Protein AF-A0A058ZBG5-F1 (afdb_monomer_lite)

Foldseek 3Di:
DDDDDDDDDDDPPPPPVVVVVVVVVVVVVPPPDDDDPDDDDPDDPPPDPPDDDDDPVNVVVVPPPDDDDDDDDDDPDPPPPDDDDDDDDPDDDPPVRVVVVVVVVVVVVVVVVVVVVVVPDDPVVVVVVVVVVVVVVVVVVVVVVVVVVVVVPPDDPPPPQPPDPDGDDDPCRVVVPPPDDDDDPCVVDPVSVVVVVVVVVVVVCCVVPPDDDDDDPDPDPDDPVDDDPPDDPDDDDD

Radius of gyration: 39.62 Å; chains: 1; bounding box: 74×104×80 Å

Sequence (238 aa):
MSMIAPARKAGSHGNRRAQMAAALAEAASKSAVPSLPSFSAPASKSDKPGAKRLSSADIVAKSATGAAASSKGPAPTTKKRALPTAAGADGMHGASERKRLRAAHMRQQLAKQQVEDEADAPAGAVQDSLAYYQEIATAAAARRAARAAVKGESAPEDAANVIGSKRLLEKSIISNRGLTPKRNKLLKNPRVKRRIRFEQAKIKLKSAGHKSWQPELNPYEGEVTGIKDYNVRSVKFN

Organism: Fonticula alba (NCBI:txid691883)

InterPro domains:
  IPR018972 Sas10 C-terminal domain [PF09368] (165-237)

pLDDT: mean 71.52, std 18.33, r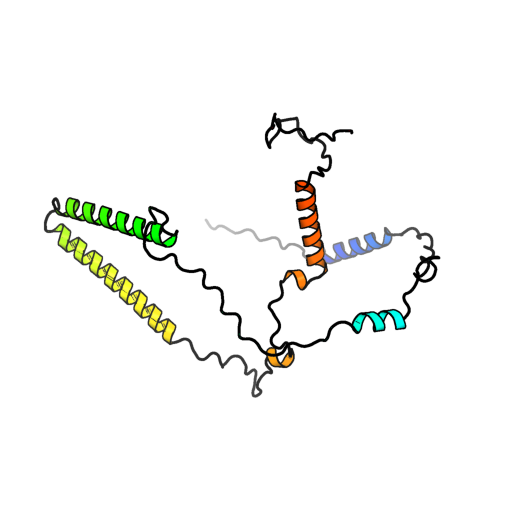ange [32.41, 97.88]

Secondary structure (DSSP, 8-state):
--PPPPPP-----SSHHHHHHHHHHHHHHT--PPPPP--PPP--TT--TT--PPPHHHHHHTTSS----------------PPPPSS---S---HHHHHHHHHHHHHHHHHHHHHHHTTS--TTHHHHHHHHHHHHHHHHHHHHHHHHHHHHT---GGGGGBSSSSBPPPHHHHHT--SPPPPPHHHH-HHHHHHHHHHHHHHHHHHTT-------SS-----TT---TT---PPPP-

Structure (mmCIF, N/CA/C/O backbone):
data_AF-A0A058ZBG5-F1
#
_entry.id   AF-A0A058ZBG5-F1
#
loop_
_atom_site.group_PDB
_atom_site.id
_atom_site.type_symbol
_atom_site.label_atom_id
_atom_site.label_alt_id
_atom_site.label_comp_id
_atom_site.label_asym_id
_atom_site.label_entity_id
_atom_site.label_seq_id
_atom_site.pdbx_PDB_ins_code
_atom_site.Cartn_x
_atom_site.Cartn_y
_atom_site.Cartn_z
_atom_site.occupancy
_atom_site.B_iso_or_equiv
_atom_site.auth_seq_id
_atom_site.auth_comp_id
_atom_site.auth_asym_id
_atom_site.auth_atom_id
_atom_site.pdbx_PDB_model_num
ATOM 1 N N . MET A 1 1 ? 28.035 62.907 -3.360 1.00 42.94 1 MET A N 1
ATOM 2 C CA . MET A 1 1 ? 27.489 61.876 -2.448 1.00 42.94 1 MET A CA 1
ATOM 3 C C . MET A 1 1 ? 28.017 60.519 -2.897 1.00 42.94 1 MET A C 1
ATOM 5 O O . MET A 1 1 ? 27.582 60.024 -3.923 1.00 42.94 1 MET A O 1
ATOM 9 N N . SER A 1 2 ? 29.012 59.974 -2.195 1.00 40.91 2 SER A N 1
ATOM 10 C CA . SER A 1 2 ? 29.638 58.673 -2.480 1.00 40.91 2 SER A CA 1
ATOM 11 C C . SER A 1 2 ? 29.381 57.768 -1.277 1.00 40.91 2 SER A C 1
ATOM 13 O O . SER A 1 2 ? 29.871 58.063 -0.188 1.00 40.91 2 SER A O 1
ATOM 15 N N . MET A 1 3 ? 28.574 56.718 -1.442 1.00 46.59 3 MET A N 1
ATOM 16 C CA . MET A 1 3 ? 28.274 55.769 -0.367 1.00 46.59 3 MET A CA 1
ATOM 17 C C . MET A 1 3 ? 29.384 54.716 -0.256 1.00 46.59 3 MET A C 1
ATOM 19 O O . MET A 1 3 ? 29.610 53.941 -1.181 1.00 46.59 3 MET A O 1
ATOM 23 N N . ILE A 1 4 ? 30.058 54.689 0.893 1.00 47.06 4 ILE A N 1
ATOM 24 C CA . ILE A 1 4 ? 31.057 53.684 1.277 1.00 47.06 4 ILE A CA 1
ATOM 25 C C . ILE A 1 4 ? 30.327 52.514 1.954 1.00 47.06 4 ILE A C 1
ATOM 27 O O . ILE A 1 4 ? 29.587 52.713 2.915 1.00 47.06 4 ILE A O 1
ATOM 31 N N . ALA A 1 5 ? 30.524 51.292 1.456 1.00 52.75 5 ALA A N 1
ATOM 32 C CA . ALA A 1 5 ? 29.951 50.073 2.032 1.00 52.75 5 ALA A CA 1
ATOM 33 C C . ALA A 1 5 ? 30.748 49.593 3.268 1.00 52.75 5 ALA A C 1
ATOM 35 O O . ALA A 1 5 ? 31.979 49.641 3.245 1.00 52.75 5 ALA A O 1
ATOM 36 N N . PRO A 1 6 ? 30.100 49.071 4.331 1.00 52.72 6 PRO A N 1
ATOM 37 C CA . PRO A 1 6 ? 30.809 48.557 5.500 1.00 52.72 6 PRO A CA 1
ATOM 38 C C . PRO A 1 6 ? 31.344 47.129 5.286 1.00 52.72 6 PRO A C 1
ATOM 40 O O . PRO A 1 6 ? 30.657 46.242 4.772 1.00 52.72 6 PRO A O 1
ATOM 43 N N . ALA A 1 7 ? 32.585 46.905 5.724 1.00 51.81 7 ALA A N 1
ATOM 44 C CA . ALA A 1 7 ? 33.301 45.635 5.646 1.00 51.81 7 ALA A CA 1
ATOM 45 C C . ALA A 1 7 ? 32.614 44.509 6.448 1.00 51.81 7 ALA A C 1
ATOM 47 O O . ALA A 1 7 ? 32.209 44.686 7.599 1.00 51.81 7 ALA A O 1
ATOM 48 N N . ARG A 1 8 ? 32.517 43.310 5.855 1.00 49.12 8 ARG A N 1
ATOM 49 C CA . ARG A 1 8 ? 31.978 42.107 6.512 1.00 49.12 8 ARG A CA 1
ATOM 50 C C . ARG A 1 8 ? 33.010 41.521 7.481 1.00 49.12 8 ARG A C 1
ATOM 52 O O . ARG A 1 8 ? 34.104 41.137 7.081 1.00 49.12 8 ARG A O 1
ATOM 59 N N . LYS A 1 9 ? 32.629 41.411 8.755 1.00 47.97 9 LYS A N 1
ATOM 60 C CA . LYS A 1 9 ? 33.400 40.788 9.841 1.00 47.97 9 LYS A CA 1
ATOM 61 C C . LYS A 1 9 ? 33.639 39.299 9.545 1.00 47.97 9 LYS A C 1
ATOM 63 O O . LYS A 1 9 ? 32.690 38.517 9.503 1.00 47.97 9 LYS A O 1
ATOM 68 N N . ALA A 1 10 ? 34.897 38.904 9.350 1.00 46.56 10 ALA A N 1
ATOM 69 C CA . ALA A 1 10 ? 35.297 37.507 9.205 1.00 46.56 10 ALA A CA 1
ATOM 70 C C . ALA A 1 10 ? 35.036 36.748 10.521 1.00 46.56 10 ALA A C 1
ATOM 72 O O . ALA A 1 10 ? 35.649 37.025 11.551 1.00 46.56 10 ALA A O 1
ATOM 73 N N . GLY A 1 11 ? 34.080 35.817 10.508 1.00 43.22 11 GLY A N 1
ATOM 74 C CA . GLY A 1 11 ? 33.775 34.959 11.653 1.00 43.22 11 GLY A CA 1
ATOM 75 C C . GLY A 1 11 ? 34.861 33.902 11.855 1.00 43.22 11 GLY A C 1
ATOM 76 O O . GLY A 1 11 ? 35.208 33.180 10.919 1.00 43.22 11 GLY A O 1
ATOM 77 N N . SER A 1 12 ? 35.377 33.788 13.079 1.00 53.81 12 SER A N 1
ATOM 78 C CA . SER A 1 12 ? 36.388 32.805 13.469 1.00 53.81 12 SER A CA 1
ATOM 79 C C . SER A 1 12 ? 35.830 31.375 13.397 1.00 53.81 12 SER A C 1
ATOM 81 O O . SER A 1 12 ? 35.122 30.887 14.274 1.00 53.81 12 SER A O 1
ATOM 83 N N . HIS A 1 13 ? 36.169 30.656 12.329 1.00 51.31 13 HIS A N 1
ATOM 84 C CA . HIS A 1 13 ? 35.809 29.242 12.159 1.00 51.31 13 HIS A CA 1
ATOM 85 C C . HIS A 1 13 ? 36.776 28.282 12.887 1.00 51.31 13 HIS A C 1
ATOM 87 O O . HIS A 1 13 ? 36.695 27.070 12.710 1.00 51.31 13 HIS A O 1
ATOM 93 N N . GLY A 1 14 ? 37.672 28.800 13.735 1.00 56.81 14 GLY A N 1
ATOM 94 C CA . GLY A 1 14 ? 38.773 28.031 14.325 1.00 56.81 14 GLY A CA 1
ATOM 95 C C . GLY A 1 14 ? 38.425 27.139 15.522 1.00 56.81 14 GLY A C 1
ATOM 96 O O . GLY A 1 14 ? 39.145 26.183 15.769 1.00 56.81 14 GLY A O 1
ATOM 97 N N . ASN A 1 15 ? 37.326 27.383 16.249 1.00 65.62 15 ASN A N 1
ATOM 98 C CA . ASN A 1 15 ? 37.148 26.764 17.577 1.00 65.62 15 ASN A CA 1
ATOM 99 C C . ASN A 1 15 ? 36.021 25.733 17.718 1.00 65.62 15 ASN A C 1
ATOM 101 O O . ASN A 1 15 ? 35.924 25.095 18.762 1.00 65.62 15 ASN A O 1
ATOM 105 N N . ARG A 1 16 ? 35.198 25.477 16.690 1.00 68.50 16 ARG A N 1
ATOM 106 C CA . ARG A 1 16 ? 34.082 24.513 16.828 1.00 68.50 16 ARG A CA 1
ATOM 107 C C . ARG A 1 16 ? 34.547 23.063 16.973 1.00 68.50 16 ARG A C 1
ATOM 109 O O . ARG A 1 16 ? 33.921 22.294 17.693 1.00 68.50 16 ARG A O 1
ATOM 116 N N . ARG A 1 17 ? 35.651 22.685 16.317 1.00 68.94 17 ARG A N 1
ATOM 117 C CA . ARG A 1 17 ? 36.227 21.333 16.434 1.00 68.94 17 ARG A CA 1
ATOM 118 C C . ARG A 1 17 ? 36.874 21.099 17.799 1.00 68.94 17 ARG A C 1
ATOM 120 O O . ARG A 1 17 ? 36.658 20.042 18.377 1.00 68.94 17 ARG A O 1
ATOM 127 N N . ALA A 1 18 ? 37.589 22.093 18.327 1.00 68.06 18 ALA A N 1
ATOM 128 C CA . ALA A 1 18 ? 38.173 22.028 19.666 1.00 68.06 18 ALA A CA 1
ATOM 129 C C . ALA A 1 18 ? 37.086 21.970 20.754 1.00 68.06 18 ALA A C 1
ATOM 131 O O . ALA A 1 18 ? 37.165 21.144 21.658 1.00 68.06 18 ALA A O 1
ATOM 132 N N . GLN A 1 19 ? 36.020 22.768 20.611 1.00 72.19 19 GLN A N 1
ATOM 133 C CA . GLN A 1 19 ? 34.876 22.756 21.531 1.00 72.19 19 GLN A CA 1
ATOM 134 C C . GLN A 1 19 ? 34.099 21.428 21.489 1.00 72.19 19 GLN A C 1
ATOM 136 O O . GLN A 1 19 ? 33.723 20.909 22.535 1.00 72.19 19 GLN A O 1
ATOM 141 N N . MET A 1 20 ? 33.914 20.834 20.304 1.00 73.88 20 MET A N 1
ATOM 142 C CA . MET A 1 20 ? 33.289 19.510 20.164 1.00 73.88 20 MET A CA 1
ATOM 143 C C . MET A 1 20 ? 34.150 18.386 20.754 1.00 73.88 20 MET A C 1
ATOM 145 O O . MET A 1 20 ? 33.609 17.474 21.372 1.00 73.88 20 MET A O 1
ATOM 149 N N . ALA A 1 21 ? 35.476 18.446 20.590 1.00 73.94 21 ALA A N 1
ATOM 150 C CA . ALA A 1 21 ? 36.390 17.450 21.149 1.00 73.94 21 ALA A CA 1
ATOM 151 C C . ALA A 1 21 ? 36.444 17.514 22.685 1.00 73.94 21 ALA A C 1
ATOM 153 O O . ALA A 1 21 ? 36.400 16.473 23.338 1.00 73.94 21 ALA A O 1
ATOM 154 N N . ALA A 1 22 ? 36.459 18.721 23.262 1.00 72.75 22 ALA A N 1
ATOM 155 C CA . ALA A 1 22 ? 36.405 18.912 24.712 1.00 72.75 22 ALA A CA 1
ATOM 156 C C . ALA A 1 22 ? 35.079 18.405 25.311 1.00 72.75 22 ALA A C 1
ATOM 158 O O . ALA A 1 22 ? 35.092 17.689 26.310 1.00 72.75 22 ALA A O 1
ATOM 159 N N . ALA A 1 23 ? 33.947 18.679 24.652 1.00 71.12 23 ALA A N 1
ATOM 160 C CA . ALA A 1 23 ? 32.638 18.184 25.084 1.00 71.12 23 ALA A CA 1
ATOM 161 C C . ALA A 1 23 ? 32.529 16.645 25.025 1.00 71.12 23 ALA A C 1
ATOM 163 O O . ALA A 1 23 ? 31.894 16.031 25.881 1.00 71.12 23 ALA A O 1
ATOM 164 N N . LEU A 1 24 ? 33.177 16.006 24.045 1.00 69.62 24 LEU A N 1
ATOM 165 C CA . LEU A 1 24 ? 33.236 14.544 23.930 1.00 69.62 24 LEU A CA 1
ATOM 166 C C . LEU A 1 24 ? 34.122 13.905 25.010 1.00 69.62 24 LEU A C 1
ATOM 168 O O . LEU A 1 24 ? 33.777 12.844 25.529 1.00 69.62 24 LEU A O 1
ATOM 172 N N . ALA A 1 25 ? 35.225 14.560 25.380 1.00 68.62 25 ALA A N 1
ATOM 173 C CA . ALA A 1 25 ? 36.101 14.107 26.460 1.00 68.62 25 ALA A CA 1
ATOM 174 C C . ALA A 1 25 ? 35.434 14.236 27.843 1.00 68.62 25 ALA A C 1
ATOM 176 O O . ALA A 1 25 ? 35.561 13.340 28.677 1.00 68.62 25 ALA A O 1
ATOM 177 N N . GLU A 1 26 ? 34.659 15.301 28.070 1.00 70.19 26 GLU A N 1
ATOM 178 C CA . GLU A 1 26 ? 33.904 15.495 29.316 1.00 70.19 26 GLU A CA 1
ATOM 179 C C . GLU A 1 26 ? 32.701 14.539 29.438 1.00 70.19 26 GLU A C 1
ATOM 181 O O . GLU A 1 26 ? 32.343 14.108 30.536 1.00 70.19 26 GLU A O 1
ATOM 186 N N . ALA A 1 27 ? 32.095 14.141 28.315 1.00 63.00 27 ALA A N 1
ATOM 187 C CA . ALA A 1 27 ? 31.051 13.117 28.302 1.00 63.00 27 ALA A CA 1
ATOM 188 C C . ALA A 1 27 ? 31.597 11.715 28.639 1.00 63.00 27 ALA A C 1
ATOM 190 O O . ALA A 1 27 ? 30.892 10.913 29.252 1.00 63.00 27 ALA A O 1
ATOM 191 N N . ALA A 1 28 ? 32.856 11.426 28.290 1.00 62.41 28 ALA A N 1
ATOM 192 C CA . ALA A 1 28 ? 33.492 10.147 28.599 1.00 62.41 28 ALA A CA 1
ATOM 193 C C . ALA A 1 28 ? 33.791 9.991 30.102 1.00 62.41 28 ALA A C 1
ATOM 195 O O . ALA A 1 28 ? 33.561 8.914 30.655 1.00 62.41 28 ALA A O 1
ATOM 196 N N . SER A 1 29 ? 34.218 11.059 30.789 1.00 62.66 29 SER A N 1
ATOM 197 C CA . SER A 1 29 ? 34.561 11.008 32.222 1.00 62.66 29 SER A CA 1
ATOM 198 C C . SER A 1 29 ? 33.347 10.941 33.160 1.00 62.66 29 SER A C 1
ATOM 200 O O . SER A 1 29 ? 33.482 10.495 34.297 1.00 62.66 29 SER A O 1
ATOM 202 N N . LYS A 1 30 ? 32.148 11.319 32.690 1.00 60.81 30 LYS A N 1
ATOM 203 C CA . LYS A 1 30 ? 30.891 11.268 33.467 1.00 60.81 30 LYS A CA 1
ATOM 204 C C . LYS A 1 30 ? 30.095 9.964 33.309 1.00 60.81 30 LYS A C 1
ATOM 206 O O . LYS A 1 30 ? 29.055 9.814 33.943 1.00 60.81 30 LYS A O 1
ATOM 211 N N . SER A 1 31 ? 30.571 9.006 32.509 1.00 56.16 31 SER A N 1
ATOM 212 C CA . SER A 1 31 ? 29.906 7.708 32.295 1.00 56.16 31 SER A CA 1
ATOM 213 C C . SER A 1 31 ? 30.597 6.553 33.032 1.00 56.16 31 SER A C 1
ATOM 215 O O . SER A 1 31 ? 30.951 5.533 32.448 1.00 56.16 31 SER A O 1
ATOM 217 N N . ALA A 1 32 ? 30.784 6.691 34.346 1.00 54.59 32 ALA A N 1
ATOM 218 C CA . ALA A 1 32 ? 31.092 5.546 35.200 1.00 54.59 32 ALA A CA 1
ATOM 219 C C . ALA A 1 32 ? 29.815 4.702 35.365 1.00 54.59 32 ALA A C 1
ATOM 221 O O . ALA A 1 32 ? 28.954 4.987 36.195 1.00 54.59 32 ALA A O 1
ATOM 222 N N . VAL A 1 33 ? 29.655 3.701 34.501 1.00 62.38 33 VAL A N 1
ATOM 223 C CA . VAL A 1 33 ? 28.555 2.730 34.556 1.00 62.38 33 VAL A CA 1
ATOM 224 C C . VAL A 1 33 ? 28.723 1.874 35.822 1.00 62.38 33 VAL A C 1
ATOM 226 O O . VAL A 1 33 ? 29.778 1.255 35.967 1.00 62.38 33 VAL A O 1
ATOM 229 N N . PRO A 1 34 ? 27.740 1.794 36.740 1.00 59.62 34 PRO A N 1
ATOM 230 C CA . PRO A 1 34 ? 27.809 0.829 37.833 1.00 59.62 34 PRO A CA 1
ATOM 231 C C . PRO A 1 34 ? 27.781 -0.593 37.254 1.00 59.62 34 PRO A C 1
ATOM 233 O O . PRO A 1 34 ? 27.000 -0.886 36.344 1.00 59.62 34 PRO A O 1
ATOM 236 N N . SER A 1 35 ? 28.657 -1.468 37.754 1.00 61.22 35 SER A N 1
ATOM 237 C CA . SER A 1 35 ? 28.756 -2.859 37.309 1.00 61.22 35 SER A CA 1
ATOM 238 C C . SER A 1 35 ? 27.420 -3.582 37.510 1.00 61.22 35 SER A C 1
ATOM 240 O O . SER A 1 35 ? 26.869 -3.645 38.607 1.00 61.22 35 SER A O 1
ATOM 242 N N . LEU A 1 36 ? 26.870 -4.114 36.419 1.00 63.06 36 LEU A N 1
ATOM 243 C CA . LEU A 1 36 ? 25.650 -4.916 36.454 1.00 63.06 36 LEU A CA 1
ATOM 244 C C . LEU A 1 36 ? 25.937 -6.274 37.121 1.00 63.06 36 LEU A C 1
ATOM 246 O O . LEU A 1 36 ? 26.984 -6.866 36.841 1.00 63.06 36 LEU A O 1
ATOM 250 N N . PRO A 1 37 ? 25.020 -6.816 37.946 1.00 58.41 37 PRO A N 1
ATOM 251 C CA . PRO A 1 37 ? 25.164 -8.168 38.469 1.00 58.41 37 PRO A CA 1
ATOM 252 C C . PRO A 1 37 ? 25.133 -9.181 37.317 1.00 58.41 37 PRO A C 1
ATOM 254 O O . PRO A 1 37 ? 24.332 -9.069 36.385 1.00 58.41 37 PRO A O 1
ATOM 257 N N . SER A 1 38 ? 26.020 -10.175 37.382 1.00 58.03 38 SER A N 1
ATOM 258 C CA . SER A 1 38 ? 26.161 -11.233 36.383 1.00 58.03 38 SER A CA 1
ATOM 259 C C . SER A 1 38 ? 24.835 -11.971 36.175 1.00 58.03 38 SER A C 1
ATOM 261 O O . SER A 1 38 ? 24.358 -12.681 37.061 1.00 58.03 38 SER A O 1
ATOM 263 N N . PHE A 1 39 ? 24.239 -11.815 34.994 1.00 52.44 39 PHE A N 1
ATOM 264 C CA . PHE A 1 39 ? 23.039 -12.544 34.603 1.00 52.44 39 PHE A CA 1
ATOM 265 C C . PHE A 1 39 ? 23.411 -14.009 34.332 1.00 52.44 39 PHE A C 1
ATOM 267 O O . PHE A 1 39 ? 24.105 -14.308 33.360 1.00 52.44 39 PHE A O 1
ATOM 274 N N . SER A 1 40 ? 22.971 -14.918 35.206 1.00 63.16 40 SER A N 1
ATOM 275 C CA . SER A 1 40 ? 23.076 -16.363 34.985 1.00 63.16 40 SER A CA 1
ATOM 276 C C . SER A 1 40 ? 22.358 -16.740 33.684 1.00 63.16 40 SER A C 1
ATOM 278 O O . SER A 1 40 ? 21.227 -16.314 33.438 1.00 63.16 40 SER A O 1
ATOM 280 N N . ALA A 1 41 ? 23.042 -17.490 32.819 1.00 66.25 41 ALA A N 1
ATOM 281 C CA . ALA A 1 41 ? 22.547 -17.866 31.500 1.00 66.25 41 ALA A CA 1
ATOM 282 C C . ALA A 1 41 ? 21.191 -18.597 31.601 1.00 66.25 41 ALA A C 1
ATOM 284 O O . ALA A 1 41 ? 21.042 -19.496 32.431 1.00 66.25 41 ALA A O 1
ATOM 285 N N . PRO A 1 42 ? 20.192 -18.278 30.755 1.00 57.91 42 PRO A N 1
ATOM 286 C CA . PRO A 1 42 ? 18.956 -19.045 30.739 1.00 57.91 42 PRO A CA 1
ATOM 287 C C . PRO A 1 42 ? 19.237 -20.454 30.207 1.00 57.91 42 PRO A C 1
ATOM 289 O O . PRO A 1 42 ? 19.851 -20.607 29.147 1.00 57.91 42 PRO A O 1
ATOM 292 N N . ALA A 1 43 ? 18.754 -21.466 30.933 1.00 55.09 43 ALA A N 1
ATOM 293 C CA . ALA A 1 43 ? 18.858 -22.873 30.567 1.00 55.09 43 ALA A CA 1
ATOM 294 C C . ALA A 1 43 ? 18.511 -23.104 29.087 1.00 55.09 43 ALA A C 1
ATOM 296 O O . ALA A 1 43 ? 17.550 -22.542 28.535 1.00 55.09 43 ALA A O 1
ATOM 297 N N . SER A 1 44 ? 19.329 -23.925 28.431 1.00 59.56 44 SER A N 1
ATOM 298 C CA . SER A 1 44 ? 19.144 -24.272 27.030 1.00 59.56 44 SER A CA 1
ATOM 299 C C . SER A 1 44 ? 17.805 -25.004 26.841 1.00 59.56 44 SER A C 1
ATOM 301 O O . SER A 1 44 ? 17.258 -25.608 27.763 1.00 59.56 44 SER A O 1
ATOM 303 N N . LYS A 1 45 ? 17.217 -24.928 25.639 1.00 54.72 45 LYS A N 1
ATOM 304 C CA . LYS A 1 45 ? 15.883 -25.494 25.338 1.00 54.72 45 LYS A CA 1
ATOM 305 C C . LYS A 1 45 ? 15.775 -27.023 25.543 1.00 54.72 45 LYS A C 1
ATOM 307 O O . LYS A 1 45 ? 14.693 -27.554 25.301 1.00 54.72 45 LYS A O 1
ATOM 312 N N . SER A 1 46 ? 16.843 -27.719 25.942 1.00 54.16 46 SER A N 1
ATOM 313 C CA . SER A 1 46 ? 16.844 -29.158 26.227 1.00 54.16 46 SER A CA 1
ATOM 314 C C . SER A 1 46 ? 16.241 -29.531 27.581 1.00 54.16 46 SER A C 1
ATOM 316 O O . SER A 1 46 ? 15.779 -30.658 27.717 1.00 54.16 46 SER A O 1
ATOM 318 N N . ASP A 1 47 ? 16.161 -28.607 28.542 1.00 54.75 47 ASP A N 1
ATOM 319 C CA . ASP A 1 47 ? 15.911 -28.980 29.947 1.00 54.75 47 ASP A CA 1
ATOM 320 C C . ASP A 1 47 ? 14.478 -28.663 30.405 1.00 54.75 47 ASP A C 1
ATOM 322 O O . ASP A 1 47 ? 14.231 -28.269 31.543 1.00 54.75 47 ASP A O 1
ATOM 326 N N . LYS A 1 48 ? 13.496 -28.798 29.502 1.00 50.00 48 LYS A N 1
ATOM 327 C CA . LYS A 1 48 ? 12.072 -28.728 29.869 1.00 50.00 48 LYS A CA 1
ATOM 328 C C . LYS A 1 48 ? 11.497 -30.140 29.997 1.00 50.00 48 LYS A C 1
ATOM 330 O O . LYS A 1 48 ? 11.342 -30.800 28.964 1.00 50.00 48 LYS A O 1
ATOM 335 N N . PRO A 1 49 ? 11.113 -30.602 31.201 1.00 50.94 49 PRO A N 1
ATOM 336 C CA . PRO A 1 49 ? 10.419 -31.875 31.335 1.00 50.94 49 PRO A CA 1
ATOM 337 C C . PRO A 1 49 ? 9.051 -31.765 30.644 1.00 50.94 49 PRO A C 1
ATOM 339 O O . PRO A 1 49 ? 8.226 -30.933 31.011 1.00 50.94 49 PRO A O 1
ATOM 342 N N . GLY A 1 50 ? 8.829 -32.563 29.593 1.00 57.66 50 GLY A N 1
ATOM 343 C CA . GLY A 1 50 ? 7.519 -32.698 28.935 1.00 57.66 50 GLY A CA 1
ATOM 344 C C . GLY A 1 50 ? 7.453 -32.400 27.432 1.00 57.66 50 GLY A C 1
ATOM 345 O O . GLY A 1 50 ? 6.404 -32.614 26.826 1.00 57.66 50 GLY A O 1
ATOM 346 N N . ALA A 1 51 ? 8.536 -31.966 26.780 1.00 53.25 51 ALA A N 1
ATOM 347 C CA . ALA A 1 51 ? 8.538 -31.803 25.323 1.00 53.25 51 ALA A CA 1
ATOM 348 C C . ALA A 1 51 ? 8.834 -33.142 24.619 1.00 53.25 51 ALA A C 1
ATOM 350 O O . ALA A 1 51 ? 9.991 -33.486 24.381 1.00 53.25 51 ALA A O 1
ATOM 351 N N . LYS A 1 52 ? 7.791 -33.907 24.264 1.00 59.53 52 LYS A N 1
ATOM 352 C CA . LYS A 1 52 ? 7.939 -35.098 23.408 1.00 59.53 52 LYS A CA 1
ATOM 353 C C . LYS A 1 52 ? 8.486 -34.669 22.040 1.00 59.53 52 LYS A C 1
ATOM 355 O O . LYS A 1 52 ? 7.802 -33.986 21.279 1.00 59.53 52 LYS A O 1
ATOM 360 N N . ARG A 1 53 ? 9.732 -35.039 21.735 1.00 62.25 53 ARG A N 1
ATOM 361 C CA . ARG A 1 53 ? 10.336 -34.855 20.408 1.00 62.25 53 ARG A CA 1
ATOM 362 C C . ARG A 1 53 ? 9.766 -35.945 19.502 1.00 62.25 53 ARG A C 1
ATOM 364 O O . ARG A 1 53 ? 9.926 -37.119 19.814 1.00 62.25 53 ARG A O 1
ATOM 371 N N . LEU A 1 54 ? 9.088 -35.568 18.418 1.00 65.12 54 LEU A N 1
ATOM 372 C CA . LEU A 1 54 ? 8.724 -36.526 17.369 1.00 65.12 54 LEU A CA 1
ATOM 373 C C . LEU A 1 54 ? 10.016 -37.108 16.788 1.00 65.12 54 LEU A C 1
ATOM 375 O O . LEU A 1 54 ? 10.968 -36.362 16.530 1.00 65.12 54 LEU A O 1
ATOM 379 N N . SER A 1 55 ? 10.068 -38.430 16.650 1.00 67.19 55 SER A N 1
ATOM 380 C CA . SER A 1 55 ? 11.245 -39.118 16.130 1.00 67.19 55 SER A CA 1
ATOM 381 C C . SER A 1 55 ? 11.392 -38.838 14.630 1.00 67.19 55 SER A C 1
ATOM 383 O O . SER A 1 55 ? 10.423 -38.506 13.944 1.00 67.19 55 SER A O 1
ATOM 385 N N . SER A 1 56 ? 12.606 -38.957 14.089 1.00 60.81 56 SER A N 1
ATOM 386 C CA . SER A 1 56 ? 12.858 -38.779 12.649 1.00 60.81 56 SER A CA 1
ATOM 387 C C . SER A 1 56 ? 12.034 -39.737 11.776 1.00 60.81 56 SER A C 1
ATOM 389 O O . SER A 1 56 ? 11.732 -39.400 10.633 1.00 60.81 56 SER A O 1
ATOM 391 N N . ALA A 1 57 ? 11.612 -40.880 12.324 1.00 60.44 57 ALA A N 1
ATOM 392 C CA . ALA A 1 57 ? 10.726 -41.833 11.664 1.00 60.44 57 ALA A CA 1
ATOM 393 C C . ALA A 1 57 ? 9.287 -41.296 11.493 1.00 60.44 57 ALA A C 1
ATOM 395 O O . ALA A 1 57 ? 8.655 -41.549 10.467 1.00 60.44 57 ALA A O 1
ATOM 396 N N . ASP A 1 58 ? 8.791 -40.475 12.426 1.00 60.50 58 ASP A N 1
ATOM 397 C CA . ASP A 1 58 ? 7.420 -39.934 12.393 1.00 60.50 58 ASP A CA 1
ATOM 398 C C . ASP A 1 58 ? 7.229 -38.851 11.316 1.00 60.50 58 ASP A C 1
ATOM 400 O O . ASP A 1 58 ? 6.120 -38.622 10.827 1.00 60.50 58 ASP A O 1
ATOM 404 N N . ILE A 1 59 ? 8.317 -38.183 10.918 1.00 59.38 59 ILE A N 1
ATOM 405 C CA . ILE A 1 59 ? 8.304 -37.152 9.869 1.00 59.38 59 ILE A CA 1
ATOM 406 C C . ILE A 1 59 ? 8.197 -37.797 8.476 1.00 59.38 59 ILE A C 1
ATOM 408 O O . ILE A 1 59 ? 7.532 -37.246 7.599 1.00 59.38 59 ILE A O 1
ATOM 412 N N . VAL A 1 60 ? 8.782 -38.985 8.284 1.00 59.09 60 VAL A N 1
ATOM 413 C CA . VAL A 1 60 ? 8.816 -39.690 6.989 1.00 59.09 60 VAL A CA 1
ATOM 414 C C . VAL A 1 60 ? 7.477 -40.368 6.665 1.00 59.09 60 VAL A C 1
ATOM 416 O O . VAL A 1 60 ? 7.054 -40.381 5.510 1.00 59.09 60 VAL A O 1
ATOM 419 N N . ALA A 1 61 ? 6.736 -40.843 7.670 1.00 55.00 61 ALA A N 1
ATOM 420 C CA . ALA A 1 61 ? 5.423 -41.464 7.458 1.00 55.00 61 ALA A CA 1
ATOM 421 C C . ALA A 1 61 ? 4.321 -40.461 7.044 1.00 55.00 61 ALA A C 1
ATOM 423 O O . ALA A 1 61 ? 3.322 -40.847 6.439 1.00 55.00 61 ALA A O 1
ATOM 424 N N . LYS A 1 62 ? 4.494 -39.157 7.319 1.00 53.78 62 LYS A N 1
ATOM 425 C CA . LYS A 1 62 ? 3.518 -38.109 6.958 1.00 53.78 62 LYS A CA 1
ATOM 426 C C . LYS A 1 62 ? 3.647 -37.624 5.506 1.00 53.78 62 LYS A C 1
ATOM 428 O O . LYS A 1 62 ? 2.732 -36.969 5.017 1.00 53.78 62 LYS A O 1
ATOM 433 N N . SER A 1 63 ? 4.757 -37.916 4.822 1.00 53.38 63 SER A N 1
ATOM 434 C CA . SER A 1 63 ? 5.005 -37.474 3.439 1.00 53.38 63 SER A CA 1
ATOM 435 C C . SER A 1 63 ? 4.628 -38.506 2.368 1.00 53.38 63 SER A C 1
ATOM 437 O O . SER A 1 63 ? 4.820 -38.237 1.187 1.00 53.38 63 SER A O 1
ATOM 439 N N . ALA A 1 64 ? 4.091 -39.670 2.753 1.00 50.22 64 ALA A N 1
ATOM 440 C CA . ALA A 1 64 ? 3.808 -40.781 1.838 1.00 50.22 64 ALA A CA 1
ATOM 441 C C . ALA A 1 64 ? 2.338 -40.894 1.369 1.00 50.22 64 ALA A C 1
ATOM 443 O O . ALA A 1 64 ? 2.008 -41.812 0.625 1.00 50.22 64 ALA A O 1
ATOM 444 N N . THR A 1 65 ? 1.446 -39.968 1.738 1.00 46.62 65 THR A N 1
ATOM 445 C CA . THR A 1 65 ? 0.046 -39.949 1.268 1.00 46.62 65 THR A CA 1
ATOM 446 C C . THR A 1 65 ? -0.228 -38.715 0.412 1.00 46.62 65 THR A C 1
ATOM 448 O O . THR A 1 65 ? -0.855 -37.747 0.833 1.00 46.62 65 THR A O 1
ATOM 451 N N . GLY A 1 66 ? 0.277 -38.729 -0.821 1.00 42.81 66 GLY A N 1
ATOM 452 C CA . GLY A 1 66 ? 0.090 -37.605 -1.737 1.00 42.81 66 GLY A CA 1
ATOM 453 C C . GLY A 1 66 ? 0.536 -37.871 -3.167 1.00 42.81 66 GLY A C 1
ATOM 454 O O . GLY A 1 66 ? 1.160 -37.004 -3.763 1.00 42.81 66 GLY A O 1
ATOM 455 N N . ALA A 1 67 ? 0.258 -39.056 -3.716 1.00 40.97 67 ALA A N 1
ATOM 456 C CA . ALA A 1 67 ? 0.435 -39.313 -5.144 1.00 40.97 67 ALA A CA 1
ATOM 457 C C . ALA A 1 67 ? -0.462 -40.470 -5.611 1.00 40.97 67 ALA A C 1
ATOM 459 O O . ALA A 1 67 ? -0.070 -41.631 -5.565 1.00 40.97 67 ALA A O 1
ATOM 460 N N . ALA A 1 68 ? -1.663 -40.144 -6.088 1.00 34.81 68 ALA A N 1
ATOM 461 C CA . ALA A 1 68 ? -2.427 -41.010 -6.979 1.00 34.81 68 ALA A CA 1
ATOM 462 C C . ALA A 1 68 ? -3.030 -40.157 -8.106 1.00 34.81 68 ALA A C 1
ATOM 464 O O . ALA A 1 68 ? -3.602 -39.093 -7.879 1.00 34.81 68 ALA A O 1
ATOM 465 N N . ALA A 1 69 ? -2.783 -40.631 -9.321 1.00 39.03 69 ALA A N 1
ATOM 466 C CA . ALA A 1 69 ? -3.000 -40.038 -10.630 1.00 39.03 69 ALA A CA 1
ATOM 467 C C . ALA A 1 69 ? -4.410 -39.489 -10.930 1.00 39.03 69 ALA A C 1
ATOM 469 O O . ALA A 1 69 ? -5.416 -40.107 -10.605 1.00 39.03 69 ALA A O 1
ATOM 470 N N . SER A 1 70 ? -4.468 -38.427 -11.742 1.00 36.72 70 SER A N 1
ATOM 471 C CA . SER A 1 70 ? -5.275 -38.466 -12.972 1.00 36.72 70 SER A CA 1
ATOM 472 C C . SER A 1 70 ? -4.672 -37.546 -14.039 1.00 36.72 70 SER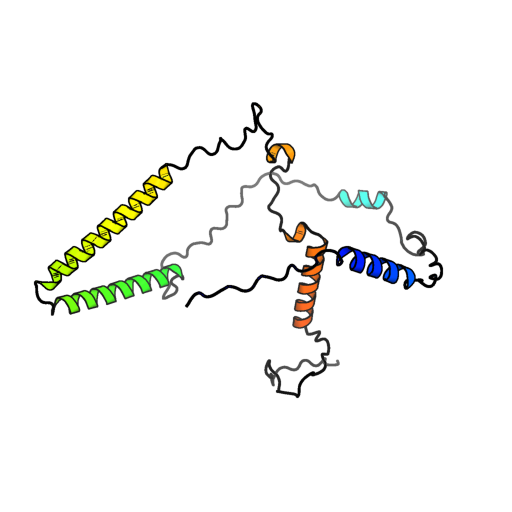 A C 1
ATOM 474 O O . SER A 1 70 ? -4.625 -36.322 -13.928 1.00 36.72 70 SER A O 1
ATOM 476 N N . SER A 1 71 ? -4.132 -38.179 -15.072 1.00 45.28 71 SER A N 1
ATOM 477 C CA . SER A 1 71 ? -3.883 -37.592 -16.378 1.00 45.28 71 SER A CA 1
ATOM 478 C C . SER A 1 71 ? -5.198 -37.585 -17.177 1.00 45.28 71 SER A C 1
ATOM 480 O O . SER A 1 71 ? -6.032 -38.465 -16.987 1.00 45.28 71 SER A O 1
ATOM 482 N N . LYS A 1 72 ? -5.325 -36.624 -18.110 1.00 37.53 72 LYS A N 1
ATOM 483 C CA . LYS A 1 72 ? -6.375 -36.441 -19.148 1.00 37.53 72 LYS A CA 1
ATOM 484 C C . LYS A 1 72 ? -7.694 -35.733 -18.748 1.00 37.53 72 LYS A C 1
ATOM 486 O O . LYS A 1 72 ? -8.597 -36.327 -18.180 1.00 37.53 72 LYS A O 1
ATOM 491 N N . GLY A 1 73 ? -7.840 -34.477 -19.201 1.00 32.41 73 GLY A N 1
ATOM 492 C CA . GLY A 1 73 ? -9.110 -33.730 -19.320 1.00 32.41 73 GLY A CA 1
ATOM 493 C C . GLY A 1 73 ? -8.883 -32.226 -19.589 1.00 32.41 73 GLY A C 1
ATOM 494 O O . GLY A 1 73 ? -7.941 -31.685 -19.018 1.00 32.41 73 GLY A O 1
ATOM 495 N N . PRO A 1 74 ? -9.640 -31.551 -20.484 1.00 46.16 74 PRO A N 1
ATOM 496 C CA . PRO A 1 74 ? -9.175 -30.369 -21.226 1.00 46.16 74 PRO A CA 1
ATOM 497 C C . PRO A 1 74 ? -9.175 -29.049 -20.431 1.00 46.16 74 PRO A C 1
ATOM 499 O O . PRO A 1 74 ? -9.818 -28.916 -19.395 1.00 46.16 74 PRO A O 1
ATOM 502 N N . ALA A 1 75 ? -8.429 -28.072 -20.963 1.00 48.31 75 ALA A N 1
ATOM 503 C CA . ALA A 1 75 ? -8.178 -26.736 -20.416 1.00 48.31 75 ALA A CA 1
ATOM 504 C C . ALA A 1 75 ? -9.419 -26.051 -19.801 1.00 48.31 75 ALA A C 1
ATOM 506 O O . ALA A 1 75 ? -10.504 -26.126 -20.383 1.00 48.31 75 ALA A O 1
ATOM 507 N N . PRO A 1 76 ? -9.284 -25.295 -18.690 1.00 46.50 76 PRO A N 1
ATOM 508 C CA . PRO A 1 76 ? -10.393 -24.509 -18.177 1.00 46.50 76 PRO A CA 1
ATOM 509 C C . PRO A 1 76 ? -10.674 -23.360 -19.149 1.00 46.50 76 PRO A C 1
ATOM 511 O O . PRO A 1 76 ? -10.002 -22.326 -19.135 1.00 46.50 76 PRO A O 1
ATOM 514 N N . THR A 1 77 ? -11.694 -23.524 -19.993 1.00 46.41 77 THR A N 1
ATOM 515 C CA . THR A 1 77 ? -12.331 -22.394 -20.664 1.00 46.41 77 THR A CA 1
ATOM 516 C C . THR A 1 77 ? -12.763 -21.436 -19.566 1.00 46.41 77 THR A C 1
ATOM 518 O O . THR A 1 77 ? -13.555 -21.795 -18.688 1.00 46.41 77 THR A O 1
ATOM 521 N N . THR A 1 78 ? -12.209 -20.228 -19.572 1.00 42.94 78 THR A N 1
ATOM 522 C CA . THR A 1 78 ? -12.695 -19.143 -18.731 1.00 42.94 78 THR A CA 1
ATOM 523 C C . THR A 1 78 ? -14.210 -19.099 -18.886 1.00 42.94 78 THR A C 1
ATOM 525 O O . THR A 1 78 ? -14.721 -19.043 -20.005 1.00 42.94 78 THR A O 1
ATOM 528 N N . LYS A 1 79 ? -14.948 -19.196 -17.773 1.00 41.66 79 LYS A N 1
ATOM 529 C CA . LYS A 1 79 ? -16.387 -18.938 -17.769 1.00 41.66 79 LYS A CA 1
ATOM 530 C C . LYS A 1 79 ? -16.563 -17.499 -18.252 1.00 41.66 79 LYS A C 1
ATOM 532 O O . LYS A 1 79 ? -16.509 -16.559 -17.459 1.00 41.66 79 LYS A O 1
ATOM 537 N N . LYS A 1 80 ? -16.727 -17.321 -19.566 1.00 41.88 80 LYS A N 1
ATOM 538 C CA . LYS A 1 80 ? -17.356 -16.145 -20.145 1.00 41.88 80 LYS A CA 1
ATOM 539 C C . LYS A 1 80 ? -18.724 -16.106 -19.490 1.00 41.88 80 LYS A C 1
ATOM 541 O O . LYS A 1 80 ? -19.595 -16.912 -19.797 1.00 41.88 80 LYS A O 1
ATOM 546 N N . ARG A 1 81 ? -18.860 -15.223 -18.505 1.00 42.75 81 ARG A N 1
ATOM 547 C CA . ARG A 1 81 ? -20.148 -14.781 -17.992 1.00 42.75 81 ARG A CA 1
ATOM 548 C C . ARG A 1 81 ? -20.983 -14.457 -19.229 1.00 42.75 81 ARG A C 1
ATOM 550 O O . ARG A 1 81 ? -20.569 -13.599 -20.010 1.00 42.75 81 ARG A O 1
ATOM 557 N N . ALA A 1 82 ? -22.043 -15.226 -19.458 1.00 41.75 82 ALA A N 1
ATOM 558 C CA . ALA A 1 82 ? -22.922 -15.040 -20.599 1.00 41.75 82 ALA A CA 1
ATOM 559 C C . ALA A 1 82 ? -23.326 -13.561 -20.660 1.00 41.75 82 ALA A C 1
ATOM 561 O O . ALA A 1 82 ? -23.735 -12.980 -19.651 1.00 41.75 82 ALA A O 1
ATOM 562 N N . LEU A 1 83 ? -23.120 -12.936 -21.817 1.00 43.72 83 LEU A N 1
ATOM 563 C CA . LEU A 1 83 ? -23.740 -11.654 -22.117 1.00 43.72 83 LEU A CA 1
ATOM 564 C C . LEU A 1 83 ? -25.253 -11.910 -22.108 1.00 43.72 83 LEU A C 1
ATOM 566 O O . LEU A 1 83 ? -25.680 -12.826 -22.814 1.00 43.72 83 LEU A O 1
ATOM 570 N N . PRO A 1 84 ? -26.058 -11.191 -21.306 1.00 49.28 84 PRO A N 1
ATOM 571 C CA . PRO A 1 84 ? -27.500 -11.333 -21.395 1.00 49.28 84 PRO A CA 1
ATOM 572 C C . PRO A 1 84 ? -27.938 -10.897 -22.794 1.00 49.28 84 PRO A C 1
ATOM 574 O O . PRO A 1 84 ? -27.637 -9.792 -23.250 1.00 49.28 84 PRO A O 1
ATOM 577 N N . THR A 1 85 ? -28.583 -11.830 -23.482 1.00 40.81 85 THR A N 1
ATOM 578 C CA . THR A 1 85 ? -29.228 -11.652 -24.775 1.00 40.81 85 THR A CA 1
ATOM 579 C C . THR A 1 85 ? -30.333 -10.609 -24.678 1.00 40.81 85 THR A C 1
ATOM 581 O O . THR A 1 85 ? -31.004 -10.478 -23.657 1.00 40.81 85 THR A O 1
ATOM 584 N N . ALA A 1 86 ? -30.488 -9.864 -25.767 1.00 45.53 86 ALA A N 1
ATOM 585 C CA . ALA A 1 86 ? -31.443 -8.790 -25.951 1.00 45.53 86 ALA A CA 1
ATOM 586 C C . ALA A 1 86 ? -32.891 -9.231 -25.677 1.00 45.53 86 ALA A C 1
ATOM 588 O O . ALA A 1 86 ? -33.473 -9.941 -26.486 1.00 45.53 86 ALA A O 1
ATOM 589 N N . ALA A 1 87 ? -33.447 -8.792 -24.549 1.00 40.09 87 ALA A N 1
ATOM 590 C CA . ALA A 1 87 ? -34.864 -8.483 -24.341 1.00 40.09 87 ALA A CA 1
ATOM 591 C C . ALA A 1 87 ? -35.041 -8.019 -22.884 1.00 40.09 87 ALA A C 1
ATOM 593 O O . ALA A 1 87 ? -34.969 -8.827 -21.965 1.00 40.09 87 ALA A O 1
ATOM 594 N N . GLY A 1 88 ? -35.245 -6.715 -22.675 1.00 42.69 88 GLY A N 1
ATOM 595 C CA . GLY A 1 88 ? -35.642 -6.151 -21.378 1.00 42.69 88 GLY A CA 1
ATOM 596 C C . GLY A 1 88 ? -34.485 -5.749 -20.459 1.00 42.69 88 GLY A C 1
ATOM 597 O O . GLY A 1 88 ? -34.123 -6.471 -19.536 1.00 42.69 88 GLY A O 1
ATOM 598 N N . ALA A 1 89 ? -33.921 -4.561 -20.676 1.00 41.09 89 ALA A N 1
ATOM 599 C CA . ALA A 1 89 ? -33.037 -3.915 -19.708 1.00 41.09 89 ALA A CA 1
ATOM 600 C C . ALA A 1 89 ? -33.291 -2.405 -19.710 1.00 41.09 89 ALA A C 1
ATOM 602 O O . ALA A 1 89 ? -32.472 -1.618 -20.188 1.00 41.09 89 ALA A O 1
ATOM 603 N N . ASP A 1 90 ? -34.440 -2.000 -19.175 1.00 48.50 90 ASP A N 1
ATOM 604 C CA . ASP A 1 90 ? -34.714 -0.595 -18.903 1.00 48.50 90 ASP A CA 1
ATOM 605 C C . ASP A 1 90 ? -33.698 -0.065 -17.875 1.00 48.50 90 ASP A C 1
ATOM 607 O O . ASP A 1 90 ? -33.693 -0.420 -16.696 1.00 48.50 90 ASP A O 1
ATOM 611 N N . GLY A 1 91 ? -32.782 0.786 -18.343 1.00 57.28 91 GLY A N 1
ATOM 612 C CA . GLY A 1 91 ? -32.148 1.810 -17.508 1.00 57.28 91 GLY A CA 1
ATOM 613 C C . GLY A 1 91 ? -30.771 1.534 -16.892 1.00 57.28 91 GLY A C 1
ATOM 614 O O . GLY A 1 91 ? -30.212 2.446 -16.280 1.00 57.28 91 GLY A O 1
ATOM 615 N N . MET A 1 92 ? -30.141 0.370 -17.071 1.00 54.62 92 MET A N 1
ATOM 616 C CA . MET A 1 92 ? -28.806 0.103 -16.492 1.00 54.62 92 MET A CA 1
ATOM 617 C C . MET A 1 92 ? -27.668 0.192 -17.517 1.00 54.62 92 MET A C 1
ATOM 619 O O . MET A 1 92 ? -26.910 -0.747 -17.747 1.00 54.62 92 MET A O 1
ATOM 623 N N . HIS A 1 93 ? -27.495 1.378 -18.100 1.00 66.06 93 HIS A N 1
ATOM 624 C CA . HIS A 1 93 ? -26.303 1.705 -18.883 1.00 66.06 93 HIS A CA 1
ATOM 625 C C . HIS A 1 93 ? -25.054 1.662 -17.979 1.00 66.06 93 HIS A C 1
ATOM 627 O O . HIS A 1 93 ? -25.028 2.260 -16.899 1.00 66.06 93 HIS A O 1
ATOM 633 N N . GLY A 1 94 ? -23.987 0.977 -18.405 1.00 74.00 94 GLY A N 1
ATOM 634 C CA . GLY A 1 94 ? -22.698 0.989 -17.698 1.00 74.00 94 GLY A CA 1
ATOM 635 C C . GLY A 1 94 ? -22.142 2.413 -17.526 1.00 74.00 94 GLY A C 1
ATOM 636 O O . GLY A 1 94 ? -22.554 3.340 -18.221 1.00 74.00 94 GLY A O 1
ATOM 637 N N . ALA A 1 95 ? -21.195 2.629 -16.603 1.00 73.75 95 ALA A N 1
ATOM 638 C CA . ALA A 1 95 ? -20.639 3.970 -16.343 1.00 73.75 95 ALA A CA 1
ATOM 639 C C . ALA A 1 95 ? -20.058 4.640 -17.609 1.00 73.75 95 ALA A C 1
ATOM 641 O O . ALA A 1 95 ? -20.170 5.854 -17.780 1.00 73.75 95 ALA A O 1
ATOM 642 N N . SER A 1 96 ? -19.496 3.842 -18.522 1.00 79.31 96 SER A N 1
ATOM 643 C CA . SER A 1 96 ? -19.025 4.289 -19.836 1.00 79.31 96 SER A CA 1
ATOM 644 C C . SER A 1 96 ? -20.164 4.754 -20.747 1.00 79.31 96 SER A C 1
ATOM 646 O O . SER A 1 96 ? -20.055 5.812 -21.359 1.00 79.31 96 SER A O 1
ATOM 648 N N . GLU A 1 97 ? -21.262 4.000 -20.802 1.00 79.06 97 GLU A N 1
ATOM 649 C CA . GLU A 1 97 ? -22.435 4.308 -21.626 1.00 79.06 97 GLU A CA 1
ATOM 650 C C . GLU A 1 97 ? -23.180 5.539 -21.099 1.00 79.06 97 GLU A C 1
ATOM 652 O O . GLU A 1 97 ? -23.456 6.460 -21.860 1.00 79.06 97 GLU A O 1
ATOM 657 N N . ARG A 1 98 ? -23.369 5.667 -19.777 1.00 81.94 98 ARG A N 1
ATOM 658 C CA . ARG A 1 98 ? -23.952 6.883 -19.173 1.00 81.94 98 ARG A CA 1
ATOM 659 C C . ARG A 1 98 ? -23.140 8.139 -19.486 1.00 81.94 98 ARG A C 1
ATOM 661 O O . ARG A 1 98 ? -23.712 9.192 -19.759 1.00 81.94 98 ARG A O 1
ATOM 668 N N . LYS A 1 99 ? -21.807 8.037 -19.480 1.00 81.44 99 LYS A N 1
ATOM 669 C CA . LYS A 1 99 ? -20.926 9.159 -19.828 1.00 81.44 99 LYS A CA 1
ATOM 670 C C . LYS A 1 99 ? -21.031 9.527 -21.311 1.00 81.44 99 LYS A C 1
ATOM 672 O O . LYS A 1 99 ? -21.048 10.713 -21.626 1.00 81.44 99 LYS A O 1
ATOM 677 N N . ARG A 1 100 ? -21.134 8.534 -22.202 1.00 85.50 100 ARG A N 1
ATOM 678 C CA . ARG A 1 100 ? -21.345 8.745 -23.645 1.00 85.50 100 ARG A CA 1
ATOM 679 C C . ARG A 1 100 ? -22.690 9.398 -23.931 1.00 85.50 100 ARG A C 1
ATOM 681 O O . ARG A 1 100 ? -22.718 10.397 -24.636 1.00 85.50 100 ARG A O 1
ATOM 688 N N . LEU A 1 101 ? -23.767 8.891 -23.337 1.00 87.88 101 LEU A N 1
ATOM 689 C CA . LEU A 1 101 ? -25.114 9.435 -23.515 1.00 87.88 101 LEU A CA 1
ATOM 690 C C . LEU A 1 101 ? -25.219 10.866 -22.985 1.00 87.88 101 LEU A C 1
ATOM 692 O O . LEU A 1 101 ? -25.729 11.737 -23.681 1.00 87.88 101 LEU A O 1
ATOM 696 N N . ARG A 1 102 ? -24.651 11.150 -21.803 1.00 86.62 102 ARG A N 1
ATOM 697 C CA . ARG A 1 102 ? -24.592 12.520 -21.274 1.00 86.62 102 ARG A CA 1
ATOM 698 C C . ARG A 1 102 ? -23.784 13.444 -22.187 1.00 86.62 102 ARG A C 1
ATOM 700 O O . ARG A 1 102 ? -24.212 14.562 -22.435 1.00 86.62 102 ARG A O 1
ATOM 707 N N . ALA A 1 103 ? -22.644 12.987 -22.709 1.00 87.69 103 ALA A N 1
ATOM 708 C CA . ALA A 1 103 ? -21.847 13.771 -23.652 1.00 87.69 103 ALA A CA 1
ATOM 709 C C . ALA A 1 103 ? -22.582 14.008 -24.984 1.00 87.69 103 ALA A C 1
ATOM 711 O O . ALA A 1 103 ? -22.516 15.108 -25.523 1.00 87.69 103 ALA A O 1
ATOM 712 N N . ALA A 1 104 ? -23.313 13.012 -25.491 1.00 90.12 104 ALA A N 1
ATOM 713 C CA . ALA A 1 104 ? -24.134 13.140 -26.692 1.00 90.12 104 ALA A CA 1
ATOM 714 C C . ALA A 1 104 ? -25.290 14.129 -26.483 1.00 90.12 104 ALA A C 1
ATOM 716 O O . ALA A 1 104 ? -25.513 14.984 -27.333 1.00 90.12 104 ALA A O 1
ATOM 717 N N . HIS A 1 105 ? -25.957 14.076 -25.329 1.00 91.44 105 HIS A N 1
ATOM 718 C CA . HIS A 1 105 ? -27.010 15.022 -24.967 1.00 91.44 105 HIS A CA 1
ATOM 719 C C . HIS A 1 105 ? -26.476 16.453 -24.826 1.00 91.44 105 HIS A C 1
ATOM 721 O O . HIS A 1 105 ? -27.045 17.377 -25.396 1.00 91.44 105 HIS A O 1
ATOM 727 N N . MET A 1 106 ? -25.336 16.641 -24.147 1.00 87.94 106 MET A N 1
ATOM 728 C CA . MET A 1 106 ? -24.676 17.952 -24.075 1.00 87.94 106 MET A CA 1
ATOM 729 C C . MET A 1 106 ? -24.308 18.474 -25.468 1.00 87.94 106 MET A C 1
ATOM 731 O O . MET A 1 106 ? -24.502 19.648 -25.754 1.00 87.94 106 MET A O 1
ATOM 735 N N . ARG A 1 107 ? -23.823 17.603 -26.363 1.00 86.56 107 ARG A N 1
ATOM 736 C CA . ARG A 1 107 ? -23.530 17.971 -27.755 1.00 86.56 107 ARG A CA 1
ATOM 737 C C . ARG A 1 107 ? -24.792 18.379 -28.517 1.00 86.56 107 ARG A C 1
ATOM 739 O O . ARG A 1 107 ? -24.732 19.323 -29.290 1.00 86.56 107 ARG A O 1
ATOM 746 N N . GLN A 1 108 ? -25.915 17.696 -28.300 1.00 86.62 108 GLN A N 1
ATOM 747 C CA . GLN A 1 108 ? -27.197 18.065 -28.905 1.00 86.62 108 GLN A CA 1
ATOM 748 C C . GLN A 1 108 ? -27.717 19.405 -28.373 1.00 86.62 108 GLN A C 1
ATOM 750 O O . GLN A 1 108 ? -28.242 20.189 -29.152 1.00 86.62 108 GLN A O 1
ATOM 755 N N . GLN A 1 109 ? -27.552 19.688 -27.077 1.00 86.56 109 GLN A N 1
ATOM 756 C CA . GLN A 1 109 ? -27.927 20.980 -26.491 1.00 86.56 109 GLN A CA 1
ATOM 757 C C . GLN A 1 109 ? -27.071 22.125 -27.036 1.00 86.56 109 GLN A C 1
ATOM 759 O O . GLN A 1 109 ? -27.621 23.138 -27.447 1.00 86.56 109 GLN A O 1
ATOM 764 N N . LEU A 1 110 ? -25.751 21.938 -27.113 1.00 85.81 110 LEU A N 1
ATOM 765 C CA . LEU A 1 110 ? -24.850 22.934 -27.698 1.00 85.81 110 LEU A CA 1
ATOM 766 C C . LEU A 1 110 ? -25.135 23.154 -29.188 1.00 85.81 110 LEU A C 1
ATOM 768 O O . LEU A 1 110 ? -25.134 24.287 -29.640 1.00 85.81 110 LEU A O 1
ATOM 772 N N . ALA A 1 111 ? -25.434 22.092 -29.943 1.00 83.19 111 ALA A N 1
ATOM 773 C CA . ALA A 1 111 ? -25.820 22.222 -31.347 1.00 83.19 111 ALA A CA 1
ATOM 774 C C . ALA A 1 111 ? -27.148 22.978 -31.519 1.00 83.19 111 ALA A C 1
ATOM 776 O O . ALA A 1 111 ? -27.289 23.736 -32.468 1.00 83.19 111 ALA A O 1
ATOM 777 N N . LYS A 1 112 ? -28.111 22.799 -30.603 1.00 82.31 112 LYS A N 1
ATOM 778 C CA . LYS A 1 112 ? -29.355 23.584 -30.603 1.00 82.31 112 LYS A CA 1
ATOM 779 C C . LYS A 1 112 ? -29.098 25.060 -30.297 1.00 82.31 112 LYS A C 1
ATOM 781 O O . LYS A 1 112 ? -29.598 25.895 -31.030 1.00 82.31 112 LYS A O 1
ATOM 786 N N . GLN A 1 113 ? -28.274 25.359 -29.291 1.00 77.06 113 GLN A N 1
ATOM 787 C CA . GLN A 1 113 ? -27.885 26.738 -28.963 1.00 77.06 113 GLN A CA 1
ATOM 788 C C . GLN A 1 113 ? -27.165 27.420 -30.132 1.00 77.06 113 GLN A C 1
ATOM 790 O O . GLN A 1 113 ? -27.511 28.534 -30.487 1.00 77.06 113 GLN A O 1
ATOM 795 N N . GLN A 1 114 ? -26.253 26.718 -30.811 1.00 70.44 114 GLN A N 1
ATOM 796 C CA . GLN A 1 114 ? -25.576 27.251 -31.998 1.00 70.44 114 GLN A CA 1
ATOM 797 C C . GLN A 1 114 ? -26.542 27.589 -33.143 1.00 70.44 114 GLN A C 1
ATOM 799 O O . GLN A 1 114 ? -26.327 28.570 -33.837 1.00 70.44 114 GLN A O 1
ATOM 804 N N . VAL A 1 115 ? -27.603 26.801 -33.352 1.00 70.69 11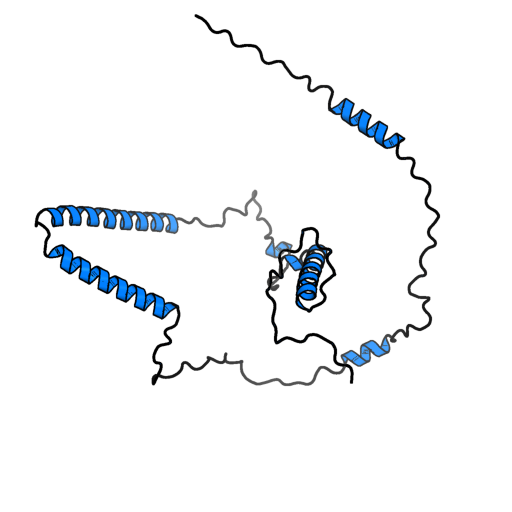5 VAL A N 1
ATOM 805 C CA . VAL A 1 115 ? -28.617 27.109 -34.381 1.00 70.69 115 VAL A CA 1
ATOM 806 C C . VAL A 1 115 ? -29.458 28.330 -33.996 1.00 70.69 115 VAL A C 1
ATOM 808 O O . VAL A 1 115 ? -29.874 29.072 -34.879 1.00 70.69 115 VAL A O 1
ATOM 811 N N . GLU A 1 116 ? -29.701 28.544 -32.702 1.00 62.75 116 GLU A N 1
ATOM 812 C CA . GLU A 1 116 ? -30.416 29.724 -32.202 1.00 62.75 116 GLU A CA 1
ATOM 813 C C . GLU A 1 116 ? -29.547 30.994 -32.285 1.00 62.75 116 GLU A C 1
ATOM 815 O O . GLU A 1 116 ? -30.038 32.024 -32.734 1.00 62.75 116 GLU A O 1
ATOM 820 N N . ASP A 1 117 ? -28.251 30.910 -31.964 1.00 62.62 117 ASP A N 1
ATOM 821 C CA . ASP A 1 117 ? -27.317 32.049 -32.012 1.00 62.62 117 ASP A CA 1
ATOM 822 C C . ASP A 1 117 ? -26.973 32.497 -33.456 1.00 62.62 117 ASP A C 1
ATOM 824 O O . ASP A 1 117 ? -26.723 33.677 -33.702 1.00 62.62 117 ASP A O 1
ATOM 828 N N . GLU A 1 118 ? -26.990 31.581 -34.435 1.00 59.09 118 GLU A N 1
ATOM 829 C CA . GLU A 1 118 ? -26.750 31.888 -35.861 1.00 59.09 118 GLU A CA 1
ATOM 830 C C . GLU A 1 118 ? -27.936 32.596 -36.545 1.00 59.09 118 GLU A C 1
ATOM 832 O O . GLU A 1 118 ? -27.778 33.149 -37.634 1.00 59.09 118 GLU A O 1
ATOM 837 N N . ALA A 1 119 ? -29.125 32.607 -35.930 1.00 60.62 119 ALA A N 1
ATOM 838 C CA . ALA A 1 119 ? -30.305 33.274 -36.487 1.00 60.62 119 ALA A CA 1
ATOM 839 C C . ALA A 1 119 ? -30.294 34.808 -36.301 1.00 60.62 119 ALA A C 1
ATOM 841 O O . ALA A 1 119 ? -31.005 35.500 -37.029 1.00 60.62 119 ALA A O 1
ATOM 842 N N . ASP A 1 120 ? -29.468 35.336 -35.386 1.00 57.94 120 ASP A N 1
ATOM 843 C CA . ASP A 1 120 ? -29.432 36.759 -34.996 1.00 57.94 120 ASP A CA 1
ATOM 844 C C . ASP A 1 120 ? -28.084 37.469 -35.300 1.00 57.94 120 ASP A C 1
ATOM 846 O O . ASP A 1 120 ? -27.885 38.630 -34.930 1.00 57.94 120 ASP A O 1
ATOM 850 N N . ALA A 1 121 ? -27.135 36.816 -35.988 1.00 56.81 121 ALA A N 1
ATOM 851 C CA . ALA A 1 121 ? -25.781 37.349 -36.197 1.00 56.81 121 ALA A CA 1
ATOM 852 C C . ALA A 1 121 ? -25.592 38.109 -37.538 1.00 56.81 121 ALA A C 1
ATOM 854 O O . ALA A 1 121 ? -25.989 37.624 -38.600 1.00 56.81 121 ALA A O 1
ATOM 855 N N . PRO A 1 122 ? -24.925 39.286 -37.554 1.00 62.03 122 PRO A N 1
ATOM 856 C CA . PRO A 1 122 ? -24.661 40.036 -38.784 1.00 62.03 122 PRO A CA 1
ATOM 857 C C . PRO A 1 122 ? -23.583 39.357 -39.652 1.00 62.03 122 PRO A C 1
ATOM 859 O O . PRO A 1 122 ? -22.510 38.994 -39.167 1.00 62.03 122 PRO A O 1
ATOM 862 N N . ALA A 1 123 ? -23.832 39.264 -40.964 1.00 58.97 123 ALA A N 1
ATOM 863 C CA . ALA A 1 123 ? -23.073 38.454 -41.934 1.00 58.97 123 ALA A CA 1
ATOM 864 C C . ALA A 1 123 ? -21.542 38.692 -42.002 1.00 58.97 123 ALA A C 1
ATOM 866 O O . ALA A 1 123 ? -20.816 37.825 -42.485 1.00 58.97 123 ALA A O 1
ATOM 867 N N . GLY A 1 124 ? -21.033 39.831 -41.517 1.00 60.69 124 GLY A N 1
ATOM 868 C CA . GLY A 1 124 ? -19.593 40.129 -41.469 1.00 60.69 124 GLY A CA 1
ATOM 869 C C . GLY A 1 124 ? -18.840 39.477 -40.299 1.00 60.69 124 GLY A C 1
ATOM 870 O O . GLY A 1 124 ? -17.672 39.135 -40.441 1.00 60.69 124 GLY A O 1
ATOM 871 N N . ALA A 1 125 ? -19.499 39.226 -39.162 1.00 60.78 125 ALA A N 1
ATOM 872 C CA . ALA A 1 125 ? -18.857 38.647 -37.971 1.00 60.78 125 ALA A CA 1
ATOM 873 C C . ALA A 1 125 ? -18.600 37.128 -38.095 1.00 60.78 125 ALA A C 1
ATOM 875 O O . ALA A 1 125 ? -17.719 36.565 -37.437 1.00 60.78 125 ALA A O 1
ATOM 876 N N . VAL A 1 126 ? -19.350 36.455 -38.971 1.00 61.59 126 VAL A N 1
ATOM 877 C CA . VAL A 1 126 ? -19.231 35.012 -39.239 1.00 61.59 126 VAL A CA 1
ATOM 878 C C . VAL A 1 126 ? -17.937 34.692 -40.002 1.00 61.59 126 VAL A C 1
ATOM 880 O O . VAL A 1 126 ? -17.321 33.652 -39.791 1.00 61.59 126 VAL A O 1
ATOM 883 N N . GLN A 1 127 ? -17.477 35.602 -40.864 1.00 65.50 127 GLN A N 1
ATOM 884 C CA . GLN A 1 127 ? -16.276 35.397 -41.682 1.00 65.50 127 GLN A CA 1
ATOM 885 C C . GLN A 1 127 ? -14.991 35.537 -40.852 1.00 65.50 127 GLN A C 1
ATOM 887 O O . GLN A 1 127 ? -14.113 34.676 -40.938 1.00 65.50 127 GLN A O 1
ATOM 892 N N . ASP A 1 128 ? -14.925 36.546 -39.978 1.00 71.44 128 ASP A N 1
ATOM 893 C CA . ASP A 1 128 ? -13.790 36.759 -39.069 1.00 71.44 128 ASP A CA 1
ATOM 894 C C . ASP A 1 128 ? -13.680 35.646 -38.012 1.00 71.44 128 ASP A C 1
ATOM 896 O O . ASP A 1 128 ? -12.587 35.164 -37.701 1.00 71.44 128 ASP A O 1
ATOM 900 N N . SER A 1 129 ? -14.817 35.169 -37.493 1.00 73.88 129 SER A N 1
ATOM 901 C CA . SER A 1 129 ? -14.842 34.037 -36.557 1.00 73.88 129 SER A CA 1
ATOM 902 C C . SER A 1 129 ? -14.445 32.717 -37.231 1.00 73.88 129 SER A C 1
ATOM 904 O O . SER A 1 129 ? -13.673 31.946 -36.653 1.00 73.88 129 SER A O 1
ATOM 906 N N . LEU A 1 130 ? -14.879 32.467 -38.472 1.00 82.38 130 LEU A N 1
ATOM 907 C CA . LEU A 1 130 ? -14.474 31.290 -39.248 1.00 82.38 130 LEU A CA 1
ATOM 908 C C . LEU A 1 130 ? -12.958 31.266 -39.503 1.00 82.38 130 LEU A C 1
ATOM 910 O O . LEU A 1 130 ? -12.330 30.217 -39.324 1.00 82.38 130 LEU A O 1
ATOM 914 N N . ALA A 1 131 ? -12.369 32.405 -39.881 1.00 86.56 131 ALA A N 1
ATOM 915 C CA . ALA A 1 131 ? -10.929 32.529 -40.107 1.00 86.56 131 ALA A CA 1
ATOM 916 C C . ALA A 1 131 ? -10.133 32.188 -38.834 1.00 86.56 131 ALA A C 1
ATOM 918 O O . ALA A 1 131 ? -9.233 31.344 -38.864 1.00 86.56 131 ALA A O 1
ATOM 919 N N . TYR A 1 132 ? -10.549 32.732 -37.687 1.00 85.81 132 TYR A N 1
ATOM 920 C CA . TYR A 1 132 ? -9.940 32.440 -36.388 1.00 85.81 132 TYR A CA 1
ATOM 921 C C . TYR A 1 132 ? -9.995 30.943 -36.013 1.00 85.81 132 TYR A C 1
ATOM 923 O O . TYR A 1 132 ? -9.006 30.366 -35.545 1.00 85.81 132 TYR A O 1
ATOM 931 N N . TYR A 1 133 ? -11.119 30.258 -36.259 1.00 87.62 133 TYR A N 1
ATOM 932 C CA . TYR A 1 133 ? -11.228 28.817 -35.989 1.00 87.62 133 TYR A CA 1
ATOM 933 C C . TYR A 1 133 ? -10.341 27.964 -36.907 1.00 87.62 133 TYR A C 1
ATOM 935 O O . TYR A 1 133 ? -9.789 26.948 -36.462 1.00 87.62 133 TYR A O 1
ATOM 943 N N . GLN A 1 134 ? -10.175 28.367 -38.169 1.00 90.69 134 GLN A N 1
ATOM 944 C CA . GLN A 1 134 ? -9.302 27.676 -39.121 1.00 90.69 134 GLN A CA 1
ATOM 945 C C . GLN A 1 134 ? -7.822 27.785 -38.719 1.00 90.69 134 GLN A C 1
ATOM 947 O O . GLN A 1 134 ? -7.092 26.787 -38.767 1.00 90.69 134 GLN A O 1
ATOM 952 N N . GLU A 1 135 ? -7.382 28.944 -38.229 1.00 89.81 135 GLU A N 1
ATOM 953 C CA . GLU A 1 135 ? -6.024 29.137 -37.698 1.00 89.81 135 GLU A CA 1
ATOM 954 C C . GLU A 1 135 ? -5.732 28.223 -36.497 1.00 89.81 135 GLU A C 1
ATOM 956 O O . GLU A 1 135 ? -4.695 27.556 -36.439 1.00 89.81 135 GLU A O 1
ATOM 961 N N . ILE A 1 136 ? -6.673 28.096 -35.558 1.00 91.69 136 ILE A N 1
ATOM 962 C CA . ILE A 1 136 ? -6.510 27.202 -34.399 1.00 91.69 136 ILE A CA 1
ATOM 963 C C . ILE A 1 136 ? -6.435 25.734 -34.838 1.00 91.69 136 ILE A C 1
ATOM 965 O O . ILE A 1 136 ? -5.622 24.964 -34.311 1.00 91.69 136 ILE A O 1
ATOM 969 N N . ALA A 1 137 ? -7.269 25.329 -35.799 1.00 91.56 137 ALA A N 1
ATOM 970 C CA . ALA A 1 137 ? -7.292 23.960 -36.305 1.00 91.56 137 ALA A CA 1
ATOM 971 C C . ALA A 1 137 ? -5.966 23.579 -36.986 1.00 91.56 137 ALA A C 1
ATOM 973 O O . ALA A 1 137 ? -5.417 22.502 -36.717 1.00 91.56 137 ALA A O 1
ATOM 974 N N . THR A 1 138 ? -5.414 24.472 -37.811 1.00 92.19 138 THR A N 1
ATOM 975 C CA . THR A 1 138 ? -4.121 24.258 -38.481 1.00 92.19 138 THR A CA 1
ATOM 976 C C . THR A 1 138 ? -2.960 24.255 -37.485 1.00 92.19 138 THR A C 1
ATOM 978 O O . THR A 1 138 ? -2.122 23.349 -37.534 1.00 92.19 138 THR A O 1
ATOM 981 N N . ALA A 1 139 ? -2.951 25.159 -36.501 1.00 90.12 139 ALA A N 1
ATOM 982 C CA . ALA A 1 139 ? -1.958 25.169 -35.425 1.00 90.12 139 ALA A CA 1
ATOM 983 C C . ALA A 1 139 ? -1.997 23.877 -34.581 1.00 90.12 139 ALA A C 1
ATOM 985 O O . ALA A 1 139 ? -0.954 23.310 -34.228 1.00 90.12 139 ALA A O 1
ATOM 986 N N . ALA A 1 140 ? -3.193 23.354 -34.290 1.00 89.56 140 ALA A N 1
ATOM 987 C CA . ALA A 1 140 ? -3.363 22.086 -33.583 1.00 89.56 140 ALA A CA 1
ATOM 988 C C . ALA A 1 140 ? -2.867 20.885 -34.412 1.00 89.56 140 ALA A C 1
ATOM 990 O O . ALA A 1 140 ? -2.209 19.988 -33.864 1.00 89.56 140 ALA A O 1
ATOM 991 N N . ALA A 1 141 ? -3.130 20.876 -35.722 1.00 90.38 141 ALA A N 1
ATOM 992 C CA . ALA A 1 141 ? -2.638 19.856 -36.647 1.00 90.38 141 ALA A CA 1
ATOM 993 C C . ALA A 1 141 ? -1.104 19.885 -36.762 1.00 90.38 141 ALA A C 1
ATOM 995 O O . ALA A 1 141 ? -0.460 18.842 -36.610 1.00 90.38 141 ALA A O 1
ATOM 996 N N . ALA A 1 142 ? -0.509 21.072 -36.908 1.00 89.19 142 ALA A N 1
ATOM 997 C CA . ALA A 1 142 ? 0.940 21.265 -36.947 1.00 89.19 142 ALA A CA 1
ATOM 998 C C . ALA A 1 142 ? 1.612 20.791 -35.648 1.00 89.19 142 ALA A C 1
ATOM 1000 O O . ALA A 1 142 ? 2.596 20.048 -35.680 1.00 89.19 142 ALA A O 1
ATOM 1001 N N . ARG A 1 143 ? 1.030 21.110 -34.483 1.00 85.25 143 ARG A N 1
ATOM 1002 C CA . ARG A 1 143 ? 1.527 20.637 -33.179 1.00 85.25 143 ARG A CA 1
ATOM 1003 C C . ARG A 1 143 ? 1.473 19.113 -33.051 1.00 85.25 143 ARG A C 1
ATOM 1005 O O . ARG A 1 143 ? 2.347 18.514 -32.417 1.00 85.25 143 ARG A O 1
ATOM 1012 N N . ARG A 1 144 ? 0.452 18.469 -33.625 1.00 85.62 144 ARG A N 1
ATOM 1013 C CA . ARG A 1 144 ? 0.328 17.004 -33.649 1.00 85.62 144 ARG A CA 1
ATOM 1014 C C . ARG A 1 144 ? 1.351 16.368 -34.592 1.00 85.62 144 ARG A C 1
ATOM 1016 O O . ARG A 1 144 ? 1.959 15.373 -34.201 1.00 85.62 144 ARG A O 1
ATOM 1023 N N . ALA A 1 145 ? 1.571 16.951 -35.768 1.00 86.38 145 ALA A N 1
ATOM 1024 C CA . ALA A 1 145 ? 2.581 16.504 -36.726 1.00 86.38 145 ALA A CA 1
ATOM 1025 C C . ALA A 1 145 ? 4.005 16.638 -36.157 1.00 86.38 145 ALA A C 1
ATOM 1027 O O . ALA A 1 145 ? 4.761 15.670 -36.181 1.00 86.38 145 ALA A O 1
ATOM 1028 N N . ALA A 1 146 ? 4.331 17.768 -35.520 1.00 85.25 146 ALA A N 1
ATOM 1029 C CA . ALA A 1 146 ? 5.619 17.980 -34.855 1.00 85.25 146 ALA A CA 1
ATOM 1030 C C . ALA A 1 146 ? 5.880 16.944 -33.746 1.00 85.25 146 ALA A C 1
ATOM 1032 O O . ALA A 1 146 ? 6.967 16.382 -33.644 1.00 85.25 146 ALA A O 1
ATOM 1033 N N . ARG A 1 147 ? 4.859 16.617 -32.942 1.00 80.06 147 ARG A N 1
ATOM 1034 C CA . ARG A 1 147 ? 4.959 15.551 -31.928 1.00 80.06 147 ARG A CA 1
ATOM 1035 C C . ARG A 1 147 ? 5.130 14.159 -32.535 1.00 80.06 147 ARG A C 1
ATOM 1037 O O . ARG A 1 147 ? 5.774 13.317 -31.916 1.00 80.06 147 ARG A O 1
ATOM 1044 N N . ALA A 1 148 ? 4.530 13.897 -33.694 1.00 81.75 148 ALA A N 1
ATOM 1045 C CA . ALA A 1 148 ? 4.672 12.624 -34.392 1.00 81.75 148 ALA A CA 1
ATOM 1046 C C . ALA A 1 148 ? 6.078 12.462 -34.991 1.00 81.75 148 ALA A C 1
ATOM 1048 O O . ALA A 1 148 ? 6.653 11.386 -34.857 1.00 81.75 148 ALA A O 1
ATOM 1049 N N . ALA A 1 149 ? 6.653 13.530 -35.552 1.00 78.31 149 ALA A N 1
ATOM 1050 C CA . ALA A 1 149 ? 8.021 13.539 -36.072 1.00 78.31 149 ALA A CA 1
ATOM 1051 C C . ALA A 1 149 ? 9.056 13.264 -34.967 1.00 78.31 149 ALA A C 1
ATOM 1053 O O . ALA A 1 149 ? 9.850 12.338 -35.090 1.00 78.31 149 ALA A O 1
ATOM 1054 N N . VAL A 1 150 ? 8.949 13.953 -33.822 1.00 73.88 150 VAL A N 1
ATOM 1055 C CA . VAL A 1 150 ? 9.827 13.725 -32.652 1.00 73.88 150 VAL A CA 1
ATOM 1056 C C . VAL A 1 150 ? 9.693 12.302 -32.091 1.00 73.88 150 VAL A C 1
ATOM 1058 O O . VAL A 1 150 ? 10.634 11.754 -31.527 1.00 73.88 150 VAL A O 1
ATOM 1061 N N . LYS A 1 151 ? 8.521 11.673 -32.242 1.00 66.62 151 LYS A N 1
ATOM 1062 C CA . LYS A 1 151 ? 8.292 10.292 -31.798 1.00 66.62 151 LYS A CA 1
ATOM 1063 C C . LYS A 1 151 ? 8.870 9.246 -32.764 1.00 66.62 151 LYS A C 1
ATOM 1065 O O . LYS A 1 151 ? 9.136 8.134 -32.324 1.00 66.62 151 LYS A O 1
ATOM 1070 N N . GLY A 1 152 ? 9.044 9.576 -34.045 1.00 58.78 152 GLY A N 1
ATOM 1071 C CA . GLY A 1 152 ? 9.650 8.684 -35.044 1.00 58.78 152 GLY A CA 1
ATOM 1072 C C . GLY A 1 152 ? 11.174 8.566 -34.927 1.00 58.78 152 GLY A C 1
ATOM 1073 O O . GLY A 1 152 ? 11.743 7.589 -35.396 1.00 58.78 152 GLY A O 1
ATOM 1074 N N . GLU A 1 153 ? 11.815 9.523 -34.256 1.00 53.44 153 GLU A N 1
ATOM 1075 C CA . GLU A 1 153 ? 13.271 9.636 -34.084 1.00 53.44 153 GLU A CA 1
ATOM 1076 C C . GLU A 1 153 ? 13.784 9.100 -32.734 1.00 53.44 153 GLU A C 1
ATOM 1078 O O . GLU A 1 153 ? 14.881 9.442 -32.290 1.00 53.44 153 GLU A O 1
ATOM 1083 N N . SER A 1 154 ? 13.017 8.250 -32.040 1.00 52.66 154 SER A N 1
ATOM 1084 C CA . SER A 1 154 ? 13.535 7.563 -30.852 1.00 52.66 154 SER A CA 1
ATOM 1085 C C . SER A 1 154 ? 14.643 6.589 -31.269 1.00 52.66 154 SER A C 1
ATOM 1087 O O . SER A 1 154 ? 14.371 5.489 -31.748 1.00 52.66 154 SER A O 1
ATOM 1089 N N . ALA A 1 155 ? 15.878 7.067 -31.121 1.00 56.81 155 ALA A N 1
ATOM 1090 C CA . ALA A 1 155 ? 17.149 6.427 -31.422 1.00 56.81 155 ALA A CA 1
ATOM 1091 C C . ALA A 1 155 ? 17.267 4.971 -30.916 1.00 56.81 155 ALA A C 1
ATOM 1093 O O . ALA A 1 155 ? 16.644 4.618 -29.911 1.00 56.81 155 ALA A O 1
ATOM 1094 N N . PRO A 1 156 ? 18.106 4.137 -31.564 1.00 54.62 156 PRO A N 1
ATOM 1095 C CA . PRO A 1 156 ? 18.385 2.775 -31.111 1.00 54.62 156 PRO A CA 1
ATOM 1096 C C . PRO A 1 156 ? 18.962 2.774 -29.685 1.00 54.62 156 PRO A C 1
ATOM 1098 O O . PRO A 1 156 ? 19.957 3.441 -29.401 1.00 54.62 156 PRO A O 1
ATOM 1101 N N . GLU A 1 157 ? 18.346 2.002 -28.788 1.00 59.44 157 GLU A N 1
ATOM 1102 C CA . GLU A 1 157 ? 18.665 1.934 -27.349 1.00 59.44 157 GLU A CA 1
ATOM 1103 C C . GLU A 1 157 ? 20.001 1.218 -27.022 1.00 59.44 157 GLU A C 1
ATOM 1105 O O . GLU A 1 157 ? 20.337 1.007 -25.856 1.00 59.44 157 GLU A O 1
ATOM 1110 N N . ASP A 1 158 ? 20.807 0.863 -28.024 1.00 56.75 158 ASP A N 1
ATOM 1111 C CA . ASP A 1 158 ? 21.907 -0.101 -27.871 1.00 56.75 158 ASP A CA 1
ATOM 1112 C C . ASP A 1 158 ? 23.268 0.505 -27.472 1.00 56.75 158 ASP A C 1
ATOM 1114 O O . ASP A 1 158 ? 24.222 -0.225 -27.192 1.00 56.75 158 ASP A O 1
ATOM 1118 N N . ALA A 1 159 ? 23.394 1.833 -27.388 1.00 56.34 159 ALA A N 1
ATOM 1119 C CA . ALA A 1 159 ? 24.683 2.487 -27.124 1.00 56.34 159 ALA A CA 1
ATOM 1120 C C . ALA A 1 159 ? 25.125 2.481 -25.641 1.00 56.34 159 ALA A C 1
ATOM 1122 O O . ALA A 1 159 ? 26.238 2.897 -25.325 1.00 56.34 159 ALA A O 1
ATOM 1123 N N . ALA A 1 160 ? 24.288 2.017 -24.707 1.00 58.31 160 ALA A N 1
ATOM 1124 C CA . ALA A 1 160 ? 24.533 2.198 -23.270 1.00 58.31 160 ALA A CA 1
ATOM 1125 C C . ALA A 1 160 ? 25.421 1.124 -22.597 1.00 58.31 160 ALA A C 1
ATOM 1127 O O . ALA A 1 160 ? 25.766 1.277 -21.427 1.00 58.31 160 ALA A O 1
ATOM 1128 N N . ASN A 1 161 ? 25.799 0.041 -23.291 1.00 57.19 161 ASN A N 1
ATOM 1129 C CA . ASN A 1 161 ? 26.467 -1.125 -22.674 1.00 57.19 161 ASN A CA 1
ATOM 1130 C C . ASN A 1 161 ? 27.964 -1.289 -23.003 1.00 57.19 161 ASN A C 1
ATOM 1132 O O . ASN A 1 161 ? 28.550 -2.341 -22.727 1.00 57.19 161 ASN A O 1
ATOM 1136 N N . VAL A 1 162 ? 28.597 -0.264 -23.575 1.00 58.50 162 VAL A N 1
ATOM 1137 C CA . VAL A 1 162 ? 29.999 -0.300 -24.014 1.00 58.50 162 VAL A CA 1
ATOM 1138 C C . VAL A 1 162 ? 30.802 0.720 -23.204 1.00 58.50 162 VAL A C 1
ATOM 1140 O O . VAL A 1 162 ? 30.942 1.876 -23.587 1.00 58.50 162 VAL A O 1
ATOM 1143 N N . ILE A 1 163 ? 31.323 0.297 -22.047 1.00 60.06 163 ILE A N 1
ATOM 1144 C CA . ILE A 1 163 ? 32.399 1.022 -21.354 1.00 60.06 163 ILE A CA 1
ATOM 1145 C C . ILE A 1 163 ? 33.717 0.392 -21.829 1.00 60.06 163 ILE A C 1
ATOM 1147 O O . ILE A 1 163 ? 34.144 -0.640 -21.313 1.00 60.06 163 ILE A O 1
ATOM 1151 N N . GLY A 1 164 ? 34.335 0.985 -22.856 1.00 71.00 164 GLY A N 1
ATOM 1152 C CA . GLY A 1 164 ? 35.542 0.463 -23.517 1.00 71.00 164 GLY A CA 1
ATOM 1153 C C . GLY A 1 164 ? 35.265 -0.638 -24.553 1.00 71.00 164 GLY A C 1
ATOM 1154 O O . GLY A 1 164 ? 34.133 -0.842 -24.962 1.00 71.00 164 GLY A O 1
ATOM 1155 N N . SER A 1 165 ? 36.287 -1.388 -24.981 1.00 75.88 165 SER A N 1
ATOM 1156 C CA . SER A 1 165 ? 36.181 -2.401 -26.057 1.00 75.88 165 SER A CA 1
ATOM 1157 C C . SER A 1 165 ? 35.519 -3.734 -25.655 1.00 75.88 165 SER A C 1
ATOM 1159 O O . SER A 1 165 ? 35.610 -4.708 -26.402 1.00 75.88 165 SER A O 1
ATOM 1161 N N . LYS A 1 166 ? 34.901 -3.834 -24.468 1.00 82.75 166 LYS A N 1
ATOM 1162 C CA . LYS A 1 166 ? 34.310 -5.083 -23.944 1.00 82.75 166 LYS A CA 1
ATOM 1163 C C . LYS A 1 166 ? 32.824 -4.895 -23.652 1.00 82.75 166 LYS A C 1
ATOM 1165 O O . LYS A 1 166 ? 32.419 -3.882 -23.091 1.00 82.75 166 LYS A O 1
ATOM 1170 N N . ARG A 1 167 ? 32.019 -5.906 -23.988 1.00 82.69 167 ARG A N 1
ATOM 1171 C CA . ARG A 1 167 ? 30.590 -5.951 -23.645 1.00 82.69 167 ARG A CA 1
ATOM 1172 C C . ARG A 1 167 ? 30.426 -6.169 -22.141 1.00 82.69 167 ARG A C 1
ATOM 1174 O O . ARG A 1 167 ? 31.025 -7.092 -21.588 1.00 82.69 167 ARG A O 1
ATOM 1181 N N . LEU A 1 168 ? 29.608 -5.342 -21.492 1.00 85.75 168 LEU A N 1
ATOM 1182 C CA . LEU A 1 168 ? 29.237 -5.548 -20.093 1.00 85.75 168 LEU A CA 1
ATOM 1183 C C . LEU A 1 168 ? 28.281 -6.739 -19.955 1.00 85.75 168 LEU A C 1
ATOM 1185 O O . LEU A 1 168 ? 27.433 -6.982 -20.813 1.00 85.75 168 LEU A O 1
ATOM 1189 N N . LEU A 1 169 ? 28.413 -7.480 -18.854 1.00 86.69 169 LEU A N 1
ATOM 1190 C CA . LEU A 1 169 ? 27.515 -8.586 -18.536 1.00 86.69 169 LEU A CA 1
ATOM 1191 C C . LEU A 1 169 ? 26.183 -8.044 -18.001 1.00 86.69 169 LEU A C 1
ATOM 1193 O O . LEU A 1 169 ? 26.158 -7.243 -17.064 1.00 86.69 169 LEU A O 1
ATOM 1197 N N . GLU A 1 170 ? 25.067 -8.498 -18.569 1.00 88.44 170 GLU A N 1
ATOM 1198 C CA . GLU A 1 170 ? 23.742 -8.028 -18.174 1.00 88.44 170 GLU A CA 1
ATOM 1199 C C . GLU A 1 170 ? 23.374 -8.489 -16.751 1.00 88.44 170 GLU A C 1
ATOM 1201 O O . GLU A 1 170 ? 23.678 -9.602 -16.313 1.00 88.44 170 GLU A O 1
ATOM 1206 N N . LYS A 1 171 ? 22.642 -7.651 -16.014 1.00 90.44 171 LYS A N 1
ATOM 1207 C CA . LYS A 1 171 ? 22.170 -7.959 -14.655 1.00 90.44 171 LYS A CA 1
ATOM 1208 C C . LYS A 1 171 ? 21.269 -9.199 -14.594 1.00 90.44 171 LYS A C 1
ATOM 1210 O O . LYS A 1 171 ? 21.216 -9.860 -13.551 1.00 90.44 171 LYS A O 1
ATOM 1215 N N . SER A 1 172 ? 20.552 -9.501 -15.676 1.00 90.69 172 SER A N 1
ATOM 1216 C CA . SER A 1 172 ? 19.750 -10.720 -15.827 1.00 90.69 172 SER A CA 1
ATOM 1217 C C . SER A 1 172 ? 20.636 -11.969 -15.697 1.00 90.69 172 SER A C 1
ATOM 1219 O O . SER A 1 172 ? 20.343 -12.828 -14.863 1.00 90.69 172 SER A O 1
ATOM 1221 N N . ILE A 1 173 ? 21.766 -11.983 -16.411 1.00 90.94 173 ILE A N 1
ATOM 1222 C CA . ILE A 1 173 ? 22.760 -13.062 -16.444 1.00 90.94 173 ILE A CA 1
ATOM 1223 C C . ILE A 1 173 ? 23.549 -13.127 -15.129 1.00 90.94 173 ILE A C 1
ATOM 1225 O O . ILE A 1 173 ? 23.741 -14.205 -14.578 1.00 90.94 173 ILE A O 1
ATOM 1229 N N . ILE A 1 174 ? 23.947 -11.985 -14.554 1.00 93.69 174 ILE A N 1
ATOM 1230 C CA . ILE A 1 174 ? 24.662 -11.959 -13.259 1.00 93.69 174 ILE A CA 1
ATOM 1231 C C . ILE A 1 174 ? 23.803 -12.557 -12.137 1.00 93.69 174 ILE A C 1
ATOM 1233 O O . ILE A 1 174 ? 24.303 -13.257 -11.259 1.00 93.69 174 ILE A O 1
ATOM 1237 N N . SER A 1 175 ? 22.507 -12.227 -12.116 1.00 93.75 175 SER A N 1
ATOM 1238 C CA . SER A 1 175 ? 21.634 -12.567 -10.989 1.00 93.75 175 SER A CA 1
ATOM 1239 C C . SER A 1 175 ? 20.883 -13.890 -11.134 1.00 93.75 175 SER A C 1
ATOM 1241 O O . SER A 1 175 ? 20.359 -14.366 -10.126 1.00 93.75 175 SER A O 1
ATOM 1243 N N . ASN A 1 176 ? 20.802 -14.460 -12.343 1.00 93.75 176 ASN A N 1
ATOM 1244 C CA . ASN A 1 176 ? 20.149 -15.741 -12.650 1.00 93.75 176 ASN A CA 1
ATOM 1245 C C . ASN A 1 176 ? 18.769 -15.914 -11.985 1.00 93.75 176 ASN A C 1
ATOM 1247 O O . ASN A 1 176 ? 18.409 -16.983 -11.496 1.00 93.75 176 ASN A O 1
ATOM 1251 N N . ARG A 1 177 ? 17.976 -14.833 -11.931 1.00 90.69 177 ARG A N 1
ATOM 1252 C CA . ARG A 1 177 ? 16.698 -14.801 -11.194 1.00 90.69 177 ARG A CA 1
ATOM 1253 C C . ARG A 1 177 ? 15.518 -15.466 -11.905 1.00 90.69 177 ARG A C 1
ATOM 1255 O O . ARG A 1 177 ? 14.476 -15.615 -11.269 1.00 90.69 177 ARG A O 1
ATOM 1262 N N . GLY A 1 178 ? 15.662 -15.846 -13.175 1.00 92.06 178 GLY A N 1
ATOM 1263 C CA . GLY A 1 178 ? 14.632 -16.539 -13.958 1.00 92.06 178 GLY A CA 1
ATOM 1264 C C . GLY A 1 178 ? 13.251 -15.861 -13.948 1.00 92.06 178 GLY A C 1
ATOM 1265 O O . GLY A 1 178 ? 13.118 -14.663 -13.688 1.00 92.06 178 GLY A O 1
ATOM 1266 N N . LEU A 1 179 ? 12.200 -16.649 -14.197 1.00 94.81 179 LEU A N 1
ATOM 1267 C CA . LEU A 1 179 ? 10.798 -16.203 -14.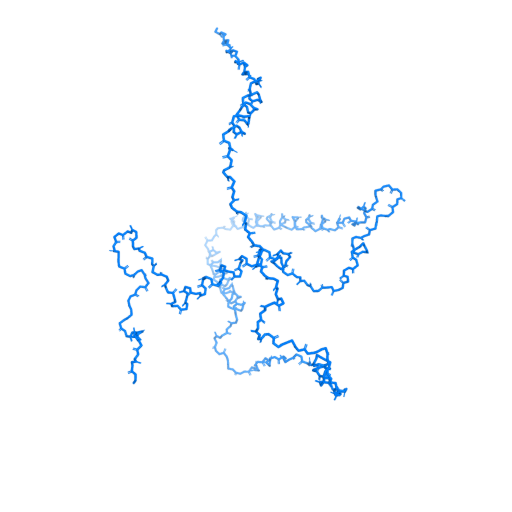263 1.00 94.81 179 LEU A CA 1
ATOM 1268 C C . LEU A 1 179 ? 10.139 -16.126 -12.871 1.00 94.81 179 LEU A C 1
ATOM 1270 O O . LEU A 1 179 ? 9.108 -16.744 -12.607 1.00 94.81 179 LEU A O 1
ATOM 1274 N N . THR A 1 180 ? 10.747 -15.385 -11.942 1.00 91.94 180 THR A N 1
ATOM 1275 C CA . THR A 1 180 ? 10.192 -15.225 -10.587 1.00 91.94 180 THR A CA 1
ATOM 1276 C C . THR A 1 180 ? 8.986 -14.271 -10.558 1.00 91.94 180 THR A C 1
ATOM 1278 O O . THR A 1 180 ? 9.008 -13.221 -11.205 1.00 91.94 180 THR A O 1
ATOM 1281 N N . PRO A 1 181 ? 7.924 -14.571 -9.779 1.00 95.44 181 PRO A N 1
ATOM 1282 C CA . PRO A 1 181 ? 6.759 -13.697 -9.687 1.00 95.44 181 PRO A CA 1
ATOM 1283 C C . PRO A 1 181 ? 7.097 -12.369 -8.998 1.00 95.44 181 PRO A C 1
ATOM 1285 O O . PRO A 1 181 ? 7.975 -12.276 -8.130 1.00 95.44 181 PRO A O 1
ATOM 1288 N N . LYS A 1 182 ? 6.338 -11.318 -9.330 1.00 95.50 182 LYS A N 1
ATOM 1289 C CA . LYS A 1 182 ? 6.510 -9.996 -8.717 1.00 95.50 182 LYS A CA 1
ATOM 1290 C C . LYS A 1 182 ? 6.243 -10.061 -7.213 1.00 95.50 182 LYS A C 1
ATOM 1292 O O . LYS A 1 182 ? 5.134 -10.331 -6.762 1.00 95.50 182 LYS A O 1
ATOM 1297 N N . ARG A 1 183 ? 7.262 -9.724 -6.422 1.00 93.06 183 ARG A N 1
ATOM 1298 C CA . ARG A 1 183 ? 7.183 -9.717 -4.958 1.00 93.06 183 ARG A CA 1
ATOM 1299 C C . ARG A 1 183 ? 6.950 -8.316 -4.397 1.00 93.06 183 ARG A C 1
ATOM 1301 O O . ARG A 1 183 ? 7.640 -7.361 -4.760 1.00 93.06 183 ARG A O 1
ATOM 1308 N N . ASN A 1 184 ? 6.030 -8.203 -3.439 1.00 95.31 184 ASN A N 1
ATOM 1309 C CA . ASN A 1 184 ? 5.728 -6.945 -2.749 1.00 95.31 184 ASN A CA 1
ATOM 1310 C C . ASN A 1 184 ? 6.962 -6.358 -2.043 1.00 95.31 184 ASN A C 1
ATOM 1312 O O . ASN A 1 184 ? 7.739 -7.084 -1.416 1.00 95.31 184 ASN A O 1
ATOM 1316 N N . LYS A 1 185 ? 7.105 -5.023 -2.067 1.00 94.69 185 LYS A N 1
ATOM 1317 C CA . LYS A 1 185 ? 8.220 -4.310 -1.411 1.00 94.69 185 LYS A CA 1
ATOM 1318 C C . LYS A 1 185 ? 8.284 -4.588 0.099 1.00 94.69 185 LYS A C 1
ATOM 1320 O O . LYS A 1 185 ? 9.374 -4.732 0.637 1.00 94.69 185 LYS A O 1
ATOM 1325 N N . LEU A 1 186 ? 7.136 -4.764 0.758 1.00 93.12 186 LEU A N 1
ATOM 1326 C CA . LEU A 1 186 ? 7.057 -5.057 2.197 1.00 93.12 186 LEU A CA 1
ATOM 1327 C C . LEU A 1 186 ? 7.717 -6.381 2.573 1.00 93.12 186 LEU A C 1
ATOM 1329 O O . LEU A 1 186 ? 8.337 -6.491 3.623 1.00 93.12 186 LEU A O 1
ATOM 1333 N N . LEU A 1 187 ? 7.619 -7.382 1.697 1.00 93.31 187 LEU A N 1
ATOM 1334 C CA . LEU A 1 187 ? 8.232 -8.681 1.943 1.00 93.31 187 LEU A CA 1
ATOM 1335 C C . LEU A 1 187 ? 9.760 -8.598 1.839 1.00 93.31 187 LEU A C 1
ATOM 1337 O O . LEU A 1 187 ? 10.439 -9.501 2.325 1.00 93.31 187 LEU A O 1
ATOM 1341 N N . LYS A 1 188 ? 10.318 -7.566 1.181 1.00 94.88 188 LYS A N 1
ATOM 1342 C CA . LYS A 1 188 ? 11.772 -7.410 1.020 1.00 94.88 188 LYS A CA 1
ATOM 1343 C C . LYS A 1 188 ? 12.470 -7.160 2.354 1.00 94.88 188 LYS A C 1
ATOM 1345 O O . LYS A 1 188 ? 13.581 -7.639 2.524 1.00 94.88 188 LYS A O 1
ATOM 1350 N N . ASN A 1 189 ? 11.812 -6.471 3.289 1.00 95.69 189 ASN A N 1
ATOM 1351 C CA . ASN A 1 189 ? 12.362 -6.173 4.606 1.00 95.69 189 ASN A CA 1
ATOM 1352 C C . ASN A 1 189 ? 11.503 -6.821 5.715 1.00 95.69 189 ASN A C 1
ATOM 1354 O O . ASN A 1 189 ? 10.378 -6.369 5.961 1.00 95.69 189 ASN A O 1
ATOM 1358 N N . PRO A 1 190 ? 12.017 -7.842 6.429 1.00 97.12 190 PRO A N 1
ATOM 1359 C CA . PRO A 1 190 ? 11.243 -8.560 7.443 1.00 97.12 190 PRO A CA 1
ATOM 1360 C C . PRO A 1 190 ? 10.829 -7.667 8.622 1.00 97.12 190 PRO A C 1
ATOM 1362 O O . PRO A 1 190 ? 9.778 -7.898 9.226 1.00 97.12 190 PRO A O 1
ATOM 1365 N N . ARG A 1 191 ? 11.604 -6.622 8.945 1.00 97.12 191 ARG A N 1
ATOM 1366 C CA . ARG A 1 191 ? 11.251 -5.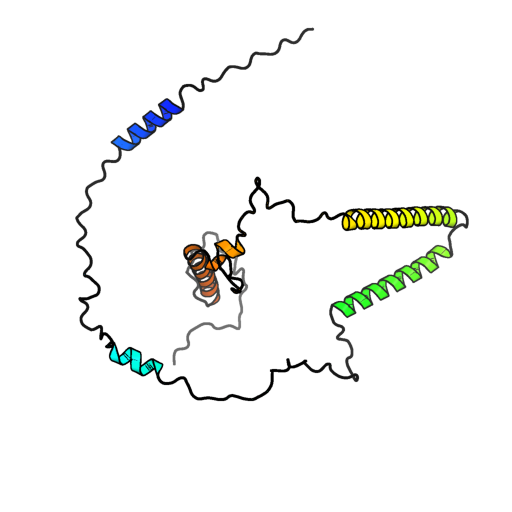645 9.987 1.00 97.12 191 ARG A CA 1
ATOM 1367 C C . ARG A 1 191 ? 10.037 -4.822 9.571 1.00 97.12 191 ARG A C 1
ATOM 1369 O O . ARG A 1 191 ? 9.072 -4.729 10.324 1.00 97.12 191 ARG A O 1
ATOM 1376 N N . VAL A 1 192 ? 10.056 -4.284 8.351 1.00 97.75 192 VAL A N 1
ATOM 1377 C CA . VAL A 1 192 ? 8.965 -3.443 7.828 1.00 97.75 192 VAL A CA 1
ATOM 1378 C C . VAL A 1 192 ? 7.672 -4.249 7.689 1.00 97.75 192 VAL A C 1
ATOM 13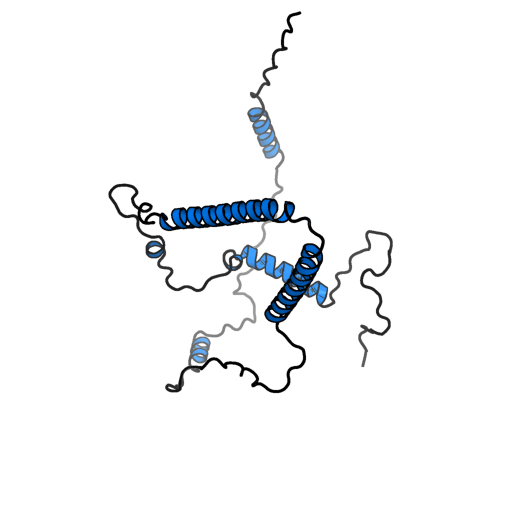80 O O . VAL A 1 192 ? 6.614 -3.761 8.080 1.00 97.75 192 VAL A O 1
ATOM 1383 N N . LYS A 1 193 ? 7.754 -5.511 7.238 1.00 97.62 193 LYS A N 1
ATOM 1384 C CA . LYS A 1 193 ? 6.602 -6.430 7.207 1.00 97.62 193 LYS A CA 1
ATOM 1385 C C . LYS A 1 193 ? 5.957 -6.586 8.588 1.00 97.62 193 LYS A C 1
ATOM 1387 O O . LYS A 1 193 ? 4.738 -6.494 8.705 1.00 97.62 193 LYS A O 1
ATOM 1392 N N . ARG A 1 194 ? 6.764 -6.839 9.626 1.00 97.88 194 ARG A N 1
ATOM 1393 C CA . ARG A 1 194 ? 6.269 -7.048 10.998 1.00 97.88 194 ARG A CA 1
ATOM 1394 C C . ARG A 1 194 ? 5.682 -5.773 11.602 1.00 97.88 194 ARG A C 1
ATOM 1396 O O . ARG A 1 194 ? 4.620 -5.853 12.209 1.00 97.88 194 ARG A O 1
ATOM 1403 N N . ARG A 1 195 ? 6.305 -4.614 11.362 1.00 97.56 195 ARG A N 1
ATOM 1404 C CA . ARG A 1 195 ? 5.785 -3.308 11.801 1.00 97.56 195 ARG A CA 1
ATOM 1405 C C . ARG A 1 195 ? 4.390 -3.034 11.231 1.00 97.56 195 ARG A C 1
ATOM 1407 O O . ARG A 1 195 ? 3.461 -2.799 11.991 1.00 97.56 195 ARG A O 1
ATOM 1414 N N . ILE A 1 196 ? 4.225 -3.172 9.915 1.00 97.62 196 ILE A N 1
ATOM 1415 C CA . ILE A 1 196 ? 2.935 -2.917 9.255 1.00 97.62 196 ILE A CA 1
ATOM 1416 C C . ILE A 1 196 ? 1.880 -3.937 9.690 1.00 97.62 196 ILE A C 1
ATOM 1418 O O . ILE A 1 196 ? 0.737 -3.570 9.941 1.00 97.62 196 ILE A O 1
ATOM 1422 N N . ARG A 1 197 ? 2.249 -5.219 9.835 1.00 97.31 197 ARG A N 1
ATOM 1423 C CA . ARG A 1 197 ? 1.321 -6.246 10.336 1.00 97.31 197 ARG A CA 1
ATOM 1424 C C . ARG A 1 197 ? 0.796 -5.895 11.732 1.00 97.31 197 ARG A C 1
ATOM 1426 O O . ARG A 1 197 ? -0.381 -6.108 12.001 1.00 97.31 197 ARG A O 1
ATOM 1433 N N . PHE A 1 198 ? 1.653 -5.361 12.599 1.00 96.81 198 PHE A N 1
ATOM 1434 C CA . PHE A 1 198 ? 1.277 -4.934 13.943 1.00 96.81 198 PHE A CA 1
ATOM 1435 C C . PHE A 1 198 ? 0.384 -3.689 13.936 1.00 96.81 198 PHE A C 1
ATOM 1437 O O . PHE A 1 198 ? -0.634 -3.671 14.620 1.00 96.81 198 PHE A O 1
ATOM 1444 N N . GLU A 1 199 ? 0.703 -2.682 13.123 1.00 96.38 199 GLU A N 1
ATOM 1445 C CA . GLU A 1 199 ? -0.142 -1.490 12.943 1.00 96.38 199 GLU A CA 1
ATOM 1446 C C . GLU A 1 199 ? -1.537 -1.863 12.414 1.00 96.38 199 GLU A C 1
ATOM 1448 O O . GLU A 1 199 ? -2.550 -1.430 12.960 1.00 96.38 199 GLU A O 1
ATOM 1453 N N . GLN A 1 200 ? -1.608 -2.753 11.420 1.00 96.62 200 GLN A N 1
ATOM 1454 C CA . GLN A 1 200 ? -2.874 -3.279 10.903 1.00 96.62 200 GLN A CA 1
ATOM 1455 C C . GLN A 1 200 ? -3.645 -4.080 11.960 1.00 96.62 200 GLN A C 1
ATOM 1457 O O . GLN A 1 200 ? -4.863 -3.949 12.056 1.00 96.62 200 GLN A O 1
ATOM 1462 N N . ALA A 1 201 ? -2.958 -4.899 12.761 1.00 95.00 201 ALA A N 1
ATOM 1463 C CA . ALA A 1 201 ? -3.583 -5.644 13.852 1.00 95.00 201 ALA A CA 1
ATOM 1464 C C . ALA A 1 201 ? -4.147 -4.707 14.931 1.00 95.00 201 ALA A C 1
ATOM 1466 O O . ALA A 1 201 ? -5.262 -4.928 15.391 1.00 95.00 201 ALA A O 1
ATOM 1467 N N . LYS A 1 202 ? -3.438 -3.621 15.268 1.00 92.44 202 LYS A N 1
ATOM 1468 C CA . LYS A 1 202 ? -3.930 -2.577 16.181 1.00 92.44 202 LYS A CA 1
ATOM 1469 C C . LYS A 1 202 ? -5.216 -1.927 15.673 1.00 92.44 202 LYS A C 1
ATOM 1471 O O . LYS A 1 202 ? -6.146 -1.750 16.448 1.00 92.44 202 LYS A O 1
ATOM 1476 N N . ILE A 1 203 ? -5.290 -1.594 14.383 1.00 92.19 203 ILE A N 1
ATOM 1477 C CA . ILE A 1 203 ? -6.500 -1.008 13.781 1.00 92.19 203 ILE A CA 1
ATOM 1478 C C . ILE A 1 203 ? -7.666 -2.004 13.835 1.00 92.19 203 ILE A C 1
ATOM 1480 O O . ILE A 1 203 ? -8.764 -1.646 14.252 1.00 92.19 203 ILE A O 1
ATOM 1484 N N . LYS A 1 204 ? -7.420 -3.272 13.484 1.00 93.31 204 LYS A N 1
ATOM 1485 C CA . LYS A 1 204 ? -8.440 -4.330 13.554 1.00 93.31 204 LYS A CA 1
ATOM 1486 C C . LYS A 1 204 ? -8.933 -4.569 14.980 1.00 93.31 204 LYS A C 1
ATOM 1488 O O . LYS A 1 204 ? -10.131 -4.734 15.189 1.00 93.31 204 LYS A O 1
ATOM 1493 N N . LEU A 1 205 ? -8.029 -4.532 15.957 1.00 90.62 205 LEU A N 1
ATOM 1494 C CA . LEU A 1 205 ? -8.375 -4.660 17.369 1.00 90.62 205 LEU A CA 1
ATOM 1495 C C . LEU A 1 205 ? -9.304 -3.525 17.819 1.00 90.62 205 LEU A C 1
ATOM 1497 O O . LEU A 1 205 ? -10.327 -3.797 18.442 1.00 90.62 205 LEU A O 1
ATOM 1501 N N . LYS A 1 206 ? -9.007 -2.278 17.416 1.00 87.88 206 LYS A N 1
ATOM 1502 C CA . LYS A 1 206 ? -9.881 -1.119 17.669 1.00 87.88 206 LYS A CA 1
ATOM 1503 C C . LYS A 1 206 ? -11.279 -1.314 17.073 1.00 87.88 206 LYS A C 1
ATOM 1505 O O . LYS A 1 206 ? -12.260 -0.964 17.719 1.00 87.88 206 LYS A O 1
ATOM 1510 N N . SER A 1 207 ? -11.382 -1.892 15.871 1.00 87.12 207 SER A N 1
ATOM 1511 C CA . SER A 1 207 ? -12.684 -2.153 15.235 1.00 87.12 207 SER A CA 1
ATOM 1512 C C . SER A 1 207 ? -13.463 -3.317 15.854 1.00 87.12 207 SER A C 1
ATOM 1514 O O . SER A 1 207 ? -14.687 -3.298 15.838 1.00 87.12 207 SER A O 1
ATOM 1516 N N . ALA A 1 208 ? -12.777 -4.316 16.417 1.00 86.94 208 ALA A N 1
ATOM 1517 C CA . ALA A 1 208 ? -13.400 -5.529 16.950 1.00 86.94 208 ALA A CA 1
ATOM 1518 C C . ALA A 1 208 ? -14.069 -5.339 18.327 1.00 86.94 208 ALA A C 1
ATOM 1520 O O . ALA A 1 208 ? -14.635 -6.285 18.860 1.00 86.94 208 ALA A O 1
ATOM 1521 N N . GLY A 1 209 ? -14.014 -4.138 18.912 1.00 75.50 209 GLY A N 1
ATOM 1522 C CA . GLY A 1 209 ? -14.683 -3.830 20.181 1.00 75.50 209 GLY A CA 1
ATOM 1523 C C . GLY A 1 209 ? -13.784 -3.883 21.417 1.00 75.50 209 GLY A C 1
ATOM 1524 O O . GLY A 1 209 ? -14.219 -3.463 22.484 1.00 75.50 209 GLY A O 1
ATOM 1525 N N . HIS A 1 210 ? -12.512 -4.275 21.285 1.00 66.50 210 HIS A N 1
ATOM 1526 C CA . HIS A 1 210 ? -11.510 -4.035 22.326 1.00 66.50 210 HIS A CA 1
ATOM 1527 C C . HIS A 1 210 ? -11.112 -2.555 22.314 1.00 66.50 210 HIS A C 1
ATOM 1529 O O . HIS A 1 210 ? -10.062 -2.164 21.795 1.00 66.50 210 HIS A O 1
ATOM 1535 N N . LYS A 1 211 ? -11.981 -1.706 22.866 1.00 67.88 211 LYS A N 1
ATOM 1536 C CA . LYS A 1 211 ? -11.614 -0.331 23.189 1.00 67.88 211 LYS A CA 1
ATOM 1537 C C . LYS A 1 211 ? -10.630 -0.397 24.355 1.00 67.88 211 LYS A C 1
ATOM 1539 O O . LYS A 1 211 ? -11.002 -0.753 25.466 1.00 67.88 211 LYS A O 1
ATOM 1544 N N . SER A 1 212 ? -9.362 -0.079 24.100 1.00 65.62 212 SER A N 1
ATOM 1545 C CA . SER A 1 212 ? -8.472 0.329 25.186 1.00 65.62 212 SER A CA 1
ATOM 1546 C C . SER A 1 212 ? -9.115 1.543 25.845 1.00 65.62 212 SER A C 1
ATOM 1548 O O . SER A 1 212 ? -9.399 2.509 25.132 1.00 65.62 212 SER A O 1
ATOM 1550 N N . TRP A 1 213 ? -9.352 1.489 27.151 1.00 67.44 213 TRP A N 1
ATOM 1551 C CA . TRP A 1 213 ? -9.757 2.663 27.912 1.00 67.44 213 TRP A CA 1
ATOM 1552 C C . TRP A 1 213 ? -8.725 3.771 27.666 1.00 67.44 213 TRP A C 1
ATOM 1554 O O . TRP A 1 213 ? -7.525 3.559 27.844 1.00 67.44 213 TRP A O 1
ATOM 1564 N N . GLN A 1 214 ? -9.181 4.894 27.122 1.00 77.12 214 GLN A N 1
ATOM 1565 C CA . GLN A 1 214 ? -8.390 6.109 26.984 1.00 77.12 214 GLN A CA 1
ATOM 1566 C C . GLN A 1 214 ? -9.043 7.122 27.920 1.00 77.12 214 GLN A C 1
ATOM 1568 O O . GLN A 1 214 ? -10.258 7.301 27.809 1.00 77.12 214 GLN A O 1
ATOM 1573 N N . PRO A 1 215 ? -8.293 7.734 28.849 1.00 81.25 215 PRO A N 1
ATOM 1574 C CA . PRO A 1 215 ? -8.842 8.795 29.676 1.00 81.25 215 PRO A CA 1
ATOM 1575 C C . PRO A 1 215 ? -9.238 9.980 28.790 1.00 81.25 215 PRO A C 1
ATOM 1577 O O . PRO A 1 215 ? -8.600 10.244 27.766 1.00 81.25 215 PRO A O 1
ATOM 1580 N N . GLU A 1 216 ? -10.294 10.684 29.177 1.00 83.06 216 GLU A N 1
ATOM 1581 C CA . GLU A 1 216 ? -10.697 11.924 28.522 1.00 83.06 216 GLU A CA 1
ATOM 1582 C C . GLU A 1 216 ? -9.655 12.999 28.854 1.00 83.06 216 GLU A C 1
ATOM 1584 O O . GLU A 1 216 ? -9.456 13.343 30.016 1.00 83.06 216 GLU A O 1
ATOM 1589 N N . LEU A 1 217 ? -8.922 13.477 27.841 1.00 87.25 217 LEU A N 1
ATOM 1590 C CA . LEU A 1 217 ? -7.977 14.589 28.021 1.00 87.25 217 LEU A CA 1
ATOM 1591 C C . LEU A 1 217 ? -8.692 15.946 28.058 1.00 87.25 217 LEU A C 1
ATOM 1593 O O . LEU A 1 217 ? -8.181 16.888 28.655 1.00 87.25 217 LEU A O 1
ATOM 1597 N N . ASN A 1 218 ? -9.851 16.035 27.409 1.00 89.12 218 ASN A N 1
ATOM 1598 C CA . ASN A 1 218 ? -10.652 17.244 27.271 1.00 89.12 218 ASN A CA 1
ATOM 1599 C C . ASN A 1 218 ? -11.994 17.062 27.994 1.00 89.12 218 ASN A C 1
ATOM 1601 O O . ASN A 1 218 ? -12.399 15.917 28.211 1.00 89.12 218 ASN A O 1
ATOM 1605 N N . PRO A 1 219 ? -12.703 18.157 28.326 1.00 91.25 219 PRO A N 1
ATOM 1606 C CA . PRO A 1 219 ? -14.079 18.079 28.804 1.00 91.25 219 PRO A CA 1
ATOM 1607 C C . PRO A 1 219 ? -14.966 17.273 27.850 1.00 91.25 219 PRO A C 1
ATOM 1609 O O . PRO A 1 219 ? -14.750 17.266 26.639 1.00 91.25 219 PRO A O 1
ATOM 1612 N N . TYR A 1 220 ? -15.976 16.605 28.401 1.00 91.38 220 TYR A N 1
ATOM 1613 C CA . TYR A 1 220 ? -16.907 15.793 27.627 1.00 91.38 220 TYR A CA 1
ATOM 1614 C C . TYR A 1 220 ? -17.730 16.656 26.652 1.00 91.38 220 TYR A C 1
ATOM 1616 O O . TYR A 1 220 ? -18.545 17.476 27.070 1.00 91.38 220 TYR A O 1
ATOM 1624 N N . GLU A 1 221 ? -17.536 16.446 25.347 1.00 91.19 221 GLU A N 1
ATOM 1625 C CA . GLU A 1 221 ? -18.237 17.154 24.256 1.00 91.19 221 GLU A CA 1
ATOM 1626 C C . GLU A 1 221 ? -19.438 16.363 23.692 1.00 91.19 221 GLU A C 1
ATOM 1628 O O . GLU A 1 221 ? -20.104 16.809 22.759 1.00 91.19 221 GLU A O 1
ATOM 1633 N N . GLY A 1 222 ? -19.725 15.176 24.240 1.00 90.94 222 GLY A N 1
ATOM 1634 C CA . GLY A 1 222 ? -20.712 14.234 23.701 1.00 90.94 222 GLY A CA 1
ATOM 1635 C C . GLY A 1 222 ? -20.102 13.085 22.884 1.00 90.94 222 GLY A C 1
ATOM 1636 O O . GLY A 1 222 ? -18.895 13.014 22.643 1.00 90.94 222 GLY A O 1
ATOM 1637 N N . GLU A 1 223 ? -20.944 12.139 22.446 1.00 88.06 223 GLU A N 1
ATOM 1638 C CA . GLU A 1 223 ? -20.498 10.992 21.644 1.00 88.06 223 GLU A CA 1
ATOM 1639 C C . GLU A 1 223 ? -20.297 11.361 20.164 1.00 88.06 223 GLU A C 1
ATOM 1641 O O . GLU A 1 223 ? -21.249 11.401 19.384 1.00 88.06 223 GLU A O 1
ATOM 1646 N N . VAL A 1 224 ? -19.040 11.524 19.735 1.00 89.12 224 VAL A N 1
ATOM 1647 C CA . VAL A 1 224 ? -18.674 11.881 18.344 1.00 89.12 224 VAL A CA 1
ATOM 1648 C C . VAL A 1 224 ? -19.249 10.916 17.292 1.00 89.12 224 VAL A C 1
ATOM 1650 O O . VAL A 1 224 ? -19.587 11.323 16.184 1.00 89.12 224 VAL A O 1
ATOM 1653 N N . THR A 1 225 ? -19.355 9.619 17.604 1.00 88.94 225 THR A N 1
ATOM 1654 C CA . THR A 1 225 ? -19.880 8.601 16.669 1.00 88.94 225 THR A CA 1
ATOM 1655 C C . THR A 1 225 ? -21.401 8.442 16.703 1.00 88.94 225 THR A C 1
ATOM 1657 O O . THR A 1 225 ? -21.938 7.689 15.889 1.00 88.94 225 THR A O 1
ATOM 1660 N N . GLY A 1 226 ? -22.077 9.118 17.634 1.00 92.12 226 GLY A N 1
ATOM 1661 C CA . GLY A 1 226 ? -23.513 9.015 17.866 1.00 92.12 226 GLY A CA 1
ATOM 1662 C C . GLY A 1 226 ? -23.942 7.821 18.728 1.00 92.12 226 GLY A C 1
ATOM 1663 O O . GLY A 1 226 ? -23.320 6.753 18.711 1.00 92.12 226 GLY A O 1
ATOM 1664 N N . ILE A 1 227 ? -25.060 8.024 19.431 1.00 93.75 227 ILE A N 1
ATOM 1665 C CA . ILE A 1 227 ? -25.726 7.039 20.291 1.00 93.75 227 ILE A CA 1
ATOM 1666 C C . ILE A 1 227 ? -26.756 6.266 19.461 1.00 93.75 227 ILE A C 1
ATOM 1668 O O . ILE A 1 227 ? -27.540 6.855 18.718 1.00 93.75 227 ILE A O 1
ATOM 1672 N N . LYS A 1 228 ? -26.766 4.936 19.602 1.00 94.31 228 LYS A N 1
ATOM 1673 C CA . LYS A 1 228 ? -27.826 4.066 19.071 1.00 94.31 228 LYS A CA 1
ATOM 1674 C C . LYS A 1 228 ? -28.650 3.530 20.233 1.00 94.31 228 LYS A C 1
ATOM 1676 O O . LYS A 1 228 ? -28.114 2.786 21.049 1.00 94.31 228 LYS A O 1
ATOM 1681 N N . ASP A 1 229 ? -29.926 3.876 20.268 1.00 95.38 229 ASP A N 1
ATOM 1682 C CA . ASP A 1 229 ? -30.893 3.504 21.306 1.00 95.38 229 ASP A CA 1
ATOM 1683 C C . ASP A 1 229 ? -31.240 2.004 21.311 1.00 95.38 229 ASP A C 1
ATOM 1685 O O . ASP A 1 229 ? -31.296 1.385 22.370 1.00 95.38 229 ASP A O 1
ATOM 1689 N N . TYR A 1 230 ? -31.397 1.381 20.142 1.00 95.12 230 TYR A N 1
ATOM 1690 C CA . TYR A 1 230 ? -31.829 -0.021 20.027 1.00 95.12 230 TYR A CA 1
ATOM 1691 C C . TYR A 1 230 ? -30.716 -1.074 20.213 1.00 95.12 230 TYR A C 1
ATOM 1693 O O . TYR A 1 230 ? -30.995 -2.273 20.214 1.00 95.12 230 TYR A O 1
ATOM 1701 N N . ASN A 1 231 ? -29.438 -0.686 20.309 1.00 93.62 231 ASN A N 1
ATOM 1702 C CA . ASN A 1 231 ? -28.318 -1.636 20.284 1.00 93.62 231 ASN A CA 1
ATOM 1703 C C . ASN A 1 231 ? -27.810 -1.995 21.691 1.00 93.62 231 ASN A C 1
ATOM 1705 O O . ASN A 1 231 ? -26.990 -1.277 22.266 1.00 93.62 231 ASN A O 1
ATOM 1709 N N . VAL A 1 232 ? -28.215 -3.160 22.201 1.00 92.94 232 VAL A N 1
ATOM 1710 C CA . VAL A 1 232 ? -27.767 -3.693 23.498 1.00 92.94 232 VAL A CA 1
ATOM 1711 C C . VAL A 1 232 ? -26.515 -4.566 23.315 1.00 92.94 232 VAL A C 1
ATOM 1713 O O . VAL A 1 232 ? -26.574 -5.628 22.703 1.00 92.94 232 VAL A O 1
ATOM 1716 N N . ARG A 1 233 ? -25.363 -4.128 23.850 1.00 89.56 233 ARG A N 1
ATOM 1717 C CA . ARG A 1 233 ? -24.066 -4.850 23.780 1.00 89.56 233 ARG A CA 1
ATOM 1718 C C . ARG A 1 233 ? -23.642 -5.529 25.094 1.00 89.56 233 ARG A C 1
ATOM 1720 O O . ARG A 1 233 ? -22.468 -5.854 25.259 1.00 89.56 233 ARG A O 1
ATOM 1727 N N . SER A 1 234 ? -24.563 -5.714 26.037 1.00 90.38 234 SER A N 1
ATOM 1728 C CA . SER A 1 234 ? -24.296 -6.425 27.293 1.00 90.38 234 SER A CA 1
ATOM 1729 C C . SER A 1 234 ? -24.243 -7.944 27.088 1.00 90.38 234 SER A C 1
ATOM 1731 O O . SER A 1 234 ? -24.841 -8.491 26.161 1.00 90.38 234 SER A O 1
ATOM 1733 N N . VAL A 1 235 ? -23.506 -8.638 27.958 1.00 92.56 235 VAL A N 1
ATOM 1734 C CA . VAL A 1 235 ? -23.470 -10.107 27.984 1.00 92.56 235 VAL A CA 1
ATOM 1735 C C . VAL A 1 235 ? -24.677 -10.596 28.782 1.00 92.56 235 VAL A C 1
ATOM 1737 O O . VAL A 1 235 ? -24.813 -10.247 29.953 1.00 92.56 235 VAL A O 1
ATOM 1740 N N . LYS A 1 236 ? -25.561 -11.389 28.163 1.00 95.56 236 LYS A N 1
ATOM 1741 C CA . LYS A 1 236 ? -26.683 -12.030 28.862 1.00 95.56 236 LYS A CA 1
ATOM 1742 C C . LYS A 1 236 ? -26.175 -13.265 29.603 1.00 95.56 236 LYS A C 1
ATOM 1744 O O . LYS A 1 236 ? -25.592 -14.149 28.979 1.00 95.56 236 LYS A O 1
ATOM 1749 N N . PHE A 1 237 ? -26.407 -13.325 30.909 1.00 93.81 237 PHE A N 1
ATOM 1750 C CA . PHE A 1 237 ? -26.179 -14.539 31.686 1.00 93.81 237 PHE A CA 1
ATOM 1751 C C . PHE A 1 237 ? -27.356 -15.498 31.466 1.00 93.81 237 PHE A C 1
ATOM 1753 O O . PHE A 1 237 ? -28.511 -15.068 31.511 1.00 93.81 237 PHE A O 1
ATOM 1760 N N . ASN A 1 238 ? -27.047 -16.758 31.153 1.00 84.25 238 ASN A N 1
ATOM 1761 C CA . ASN A 1 238 ? -28.013 -17.852 31.036 1.00 84.25 238 ASN A CA 1
ATOM 1762 C C . ASN A 1 238 ? -27.937 -18.729 32.279 1.00 84.25 238 ASN A C 1
ATOM 1764 O O . ASN A 1 238 ? -26.796 -18.922 32.760 1.00 84.25 238 ASN A O 1
#